Protein AF-A0A1Y3AZE6-F1 (afdb_monomer_lite)

InterPro domains:
  IPR005343 Nucleolar complex pro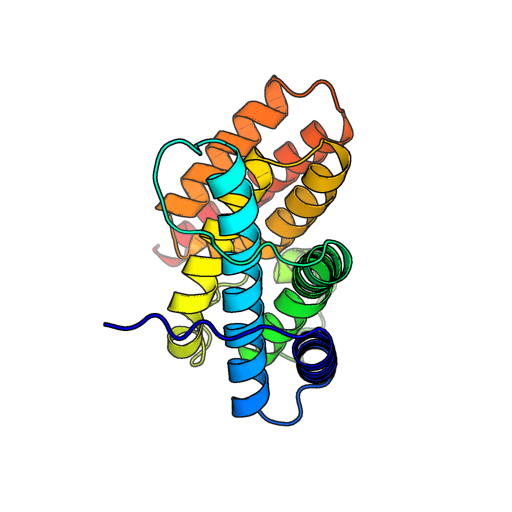tein 2 [PTHR12687] (8-195)

Secondary structure (DSSP, 8-state):
---------HHHHHHHHHHHHS---HHHHHHHHHHHHHHHHHHHHHHHTTTSTTSS----PPPHHHHHHHHHHIIIIIHHHHHHHHT---TT---S-HHHHTTS--GGGSTTHHHHHHHHHHHHHHHHHHHHHS-HHHHHHHHHHHHHHHHHHTT-HHHHHHHHHHHHHHHHH-S-HHHHHHHHHHHHHHHHHHHHHHTTT-

Foldseek 3Di:
DDPPPPVDDPVLLVVLLVCLQPPPDLVSLLVSLLVLLVLLLLLLVLLVCVVDPPDDDPPPRDDPVSSVSSVVSCLPRNLSSLCVSQVVDDPPPPDPPVVVVLLQDASVPGPCCVVCLVSLVSSLVSLLSVLVRDDPVVNLSSLVSLSNCLNSCVVPVVSLVSLLVVLVCCLPPPPDPSSVVSSVSSNVSNVVNVVVVVVVVD

pLDDT: mean 82.44, std 19.16, range [28.19, 98.0]

Sequence (202 aa):
SAETTLNVTIDNVKEWKQILQNPTTKANCLNAIKSSIKAFRKSVQQTQDSSDQMLMKPVAVMNPSLFNMIINNCLADLLPAVSHYLRLKDPDSKNDDETLKCQLFDPRRSRNWKQIMPSMKMYLTDVLKMMSTLSIEARLSFERHVLELIPYYQVFPHLLKRIVRYSIQEWHSSQEERSRVLAFLILYRAIRVIQSNDSHMT

Radius of gyration: 17.72 Å; chains: 1; bounding box: 45×52×42 Å

Structure (mmCIF, N/CA/C/O backbone):
data_AF-A0A1Y3AZE6-F1
#
_entry.id   AF-A0A1Y3AZE6-F1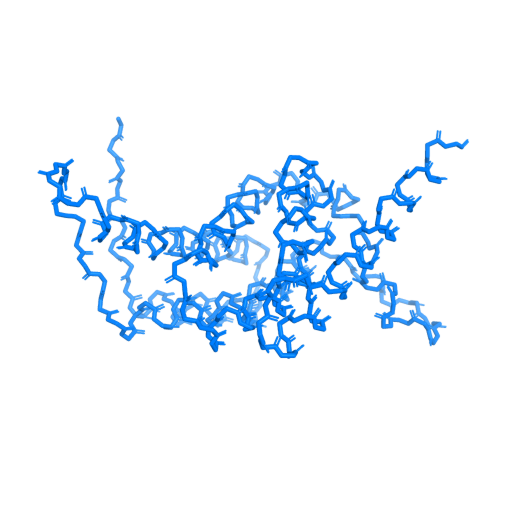
#
loop_
_atom_site.group_PDB
_atom_site.id
_atom_site.type_symbol
_atom_site.label_atom_id
_atom_site.label_alt_id
_atom_site.label_comp_id
_atom_site.label_asym_id
_atom_site.label_entity_id
_atom_site.label_seq_id
_atom_site.pdbx_PDB_ins_code
_atom_site.Cartn_x
_atom_site.Cartn_y
_atom_site.Cartn_z
_atom_site.occupancy
_atom_site.B_iso_or_equiv
_atom_site.auth_seq_id
_atom_site.auth_comp_id
_atom_site.auth_asym_id
_atom_site.auth_atom_id
_atom_site.pdbx_PDB_model_num
ATOM 1 N N . SER A 1 1 ? -25.438 10.319 -2.664 1.00 30.00 1 SER A N 1
ATOM 2 C CA . SER A 1 1 ? -25.188 10.291 -1.211 1.00 30.00 1 SER A CA 1
ATOM 3 C C . SER A 1 1 ? -23.941 11.088 -0.915 1.00 30.00 1 SER A C 1
ATOM 5 O O . SER A 1 1 ? -22.924 10.841 -1.547 1.00 30.00 1 SER A O 1
ATOM 7 N N . ALA A 1 2 ? -24.070 12.106 -0.066 1.00 28.19 2 ALA A N 1
ATOM 8 C CA . ALA A 1 2 ? -23.053 13.115 0.196 1.00 28.19 2 ALA A CA 1
ATOM 9 C C . ALA A 1 2 ? -21.733 12.486 0.670 1.00 28.19 2 ALA A C 1
ATOM 11 O O . ALA A 1 2 ? -21.665 11.928 1.764 1.00 28.19 2 ALA A O 1
ATOM 12 N N . GLU A 1 3 ? -20.684 12.579 -0.150 1.00 34.75 3 GLU A N 1
ATOM 13 C CA . GLU A 1 3 ? -19.313 12.408 0.318 1.00 34.75 3 GLU A CA 1
ATOM 14 C C . GLU A 1 3 ? -19.033 13.559 1.276 1.00 34.75 3 GLU A C 1
ATOM 16 O O . GLU A 1 3 ? -18.764 14.684 0.863 1.00 34.75 3 GLU A O 1
ATOM 21 N N . THR A 1 4 ? -19.166 13.288 2.574 1.00 38.84 4 THR A N 1
ATOM 22 C CA . THR A 1 4 ? -18.699 14.183 3.623 1.00 38.84 4 THR A CA 1
ATOM 23 C C . THR A 1 4 ? -17.247 14.506 3.305 1.00 38.84 4 THR A C 1
ATOM 25 O O . THR A 1 4 ? -16.363 13.647 3.406 1.00 38.84 4 THR A O 1
ATOM 28 N N . THR A 1 5 ? -16.996 15.739 2.877 1.00 44.50 5 THR A N 1
ATOM 29 C CA . THR A 1 5 ? -15.668 16.322 2.758 1.00 44.50 5 THR A CA 1
ATOM 30 C C . THR A 1 5 ? -15.089 16.388 4.166 1.00 44.50 5 THR A C 1
ATOM 32 O O . THR A 1 5 ? -15.149 17.403 4.844 1.00 44.50 5 THR A O 1
ATOM 35 N N . LEU A 1 6 ? -14.593 15.247 4.652 1.00 53.41 6 LEU A N 1
ATOM 36 C CA . LEU A 1 6 ? -13.733 15.149 5.820 1.00 53.41 6 LEU A CA 1
ATOM 37 C C . LEU A 1 6 ? -12.548 16.066 5.530 1.00 53.41 6 LEU A C 1
ATOM 39 O O . LEU A 1 6 ? -11.670 15.690 4.746 1.00 53.41 6 LEU A O 1
ATOM 43 N N . ASN A 1 7 ? -12.589 17.280 6.070 1.00 71.81 7 ASN A N 1
ATOM 44 C CA . ASN A 1 7 ? -11.471 18.205 6.052 1.00 71.81 7 ASN A CA 1
ATOM 45 C C . ASN A 1 7 ? -10.378 17.554 6.894 1.00 71.81 7 ASN A C 1
ATOM 47 O O . ASN A 1 7 ? -10.425 17.576 8.120 1.00 71.81 7 ASN A O 1
ATOM 51 N N . VAL A 1 8 ? -9.461 16.860 6.223 1.00 83.50 8 VAL A N 1
ATOM 52 C CA . VAL A 1 8 ? -8.317 16.232 6.878 1.00 83.50 8 VAL A CA 1
ATOM 53 C C . VAL A 1 8 ? -7.397 17.363 7.313 1.00 83.50 8 VAL A C 1
ATOM 55 O O . VAL A 1 8 ? -6.959 18.145 6.474 1.00 83.50 8 VAL A O 1
ATOM 58 N N . THR A 1 9 ? -7.128 17.470 8.612 1.00 87.81 9 THR A N 1
ATOM 59 C CA . THR A 1 9 ? -6.193 18.466 9.148 1.00 87.81 9 THR A CA 1
ATOM 60 C C . THR A 1 9 ? -4.842 17.835 9.470 1.00 87.81 9 THR A C 1
ATOM 62 O O . THR A 1 9 ? -4.705 16.611 9.549 1.00 87.81 9 THR A O 1
ATOM 65 N N . ILE A 1 10 ? -3.831 18.681 9.680 1.00 87.75 10 ILE A N 1
ATOM 66 C CA . ILE A 1 10 ? -2.507 18.237 10.129 1.00 87.75 10 ILE A CA 1
ATOM 67 C C . ILE A 1 10 ? -2.608 17.512 11.478 1.00 87.75 10 ILE A C 1
ATOM 69 O O . ILE A 1 10 ? -1.950 16.491 11.679 1.00 87.75 10 ILE A O 1
ATOM 73 N N . ASP A 1 11 ? -3.464 17.994 12.376 1.00 89.81 11 ASP A N 1
ATOM 74 C CA . ASP A 1 11 ? -3.609 17.423 13.713 1.00 89.81 11 ASP A CA 1
ATOM 75 C C . ASP A 1 11 ? -4.248 16.034 13.671 1.00 89.81 11 ASP A C 1
ATOM 77 O O . ASP A 1 11 ? -3.754 15.125 14.335 1.00 89.81 11 ASP A O 1
ATOM 81 N N . ASN A 1 12 ? -5.235 15.816 12.790 1.00 91.44 12 ASN A N 1
ATOM 82 C CA . ASN A 1 12 ? -5.782 14.475 12.552 1.00 91.44 12 ASN A CA 1
ATOM 83 C C . ASN A 1 12 ? -4.690 13.485 12.125 1.00 91.44 12 ASN A C 1
ATOM 85 O O . ASN A 1 12 ? -4.637 12.358 12.607 1.00 91.44 12 ASN A O 1
ATOM 89 N N . VAL A 1 13 ? -3.806 13.897 11.215 1.00 93.06 13 VAL A N 1
ATOM 90 C CA . VAL A 1 13 ? -2.757 13.018 10.685 1.00 93.06 13 VAL A CA 1
ATOM 91 C C . VAL A 1 13 ? -1.682 12.729 11.738 1.00 93.06 13 VAL A C 1
ATOM 93 O O . VAL A 1 13 ? -1.160 11.612 11.778 1.00 93.06 13 VAL A O 1
ATOM 96 N N . LYS A 1 14 ? -1.374 13.689 12.620 1.00 93.50 14 LYS A N 1
ATOM 97 C CA . LYS A 1 14 ? -0.487 13.475 13.777 1.00 93.50 14 LYS A CA 1
ATOM 98 C C . LYS A 1 14 ? -1.099 12.513 14.793 1.00 93.50 14 LYS A C 1
ATOM 100 O O . LYS A 1 14 ? -0.408 11.607 15.251 1.00 93.50 14 LYS A O 1
ATOM 105 N N . GLU A 1 15 ? -2.381 12.674 15.104 1.00 93.69 15 GLU A N 1
ATOM 106 C CA . GLU A 1 15 ? -3.114 11.773 15.995 1.00 93.69 15 GLU A CA 1
ATOM 107 C C . GLU A 1 15 ? -3.122 10.344 15.434 1.00 93.69 15 GLU A C 1
ATOM 109 O O . GLU A 1 15 ? -2.746 9.395 16.125 1.00 93.69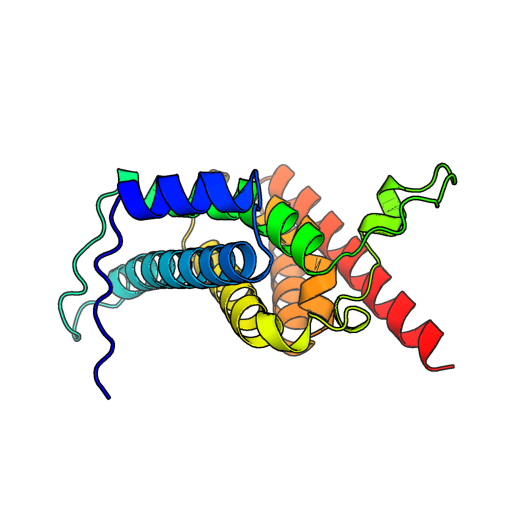 15 GLU A O 1
ATOM 114 N N . TRP A 1 16 ? -3.465 10.175 14.152 1.00 95.06 16 TRP A N 1
ATOM 115 C CA . TRP A 1 16 ? -3.438 8.856 13.520 1.00 95.06 16 TRP A CA 1
ATOM 116 C C . TRP A 1 16 ? -2.037 8.259 13.534 1.00 95.06 16 TRP A C 1
ATOM 118 O O . TRP A 1 16 ? -1.911 7.080 13.838 1.00 95.06 16 TRP A O 1
ATOM 128 N N . LYS A 1 17 ? -0.986 9.048 13.282 1.00 94.50 17 LYS A N 1
ATOM 129 C CA . LYS A 1 17 ? 0.401 8.575 13.393 1.00 94.50 17 LYS A CA 1
ATOM 130 C C . LYS A 1 17 ? 0.700 8.008 14.779 1.00 94.50 17 LYS A C 1
ATOM 132 O O . LYS A 1 17 ? 1.207 6.895 14.877 1.00 94.50 17 LYS A O 1
ATOM 137 N N . GLN A 1 18 ? 0.347 8.733 15.839 1.00 94.62 18 GLN A N 1
ATOM 138 C CA . GLN A 1 18 ? 0.559 8.272 17.213 1.00 94.62 18 GLN A CA 1
ATOM 139 C C . GLN A 1 18 ? -0.189 6.963 17.495 1.00 94.62 18 GLN A C 1
ATOM 141 O O . GLN A 1 18 ? 0.387 6.047 18.078 1.00 94.62 18 GLN A O 1
ATOM 146 N N . ILE A 1 19 ? -1.438 6.844 17.033 1.00 93.06 19 ILE A N 1
ATOM 147 C CA . ILE A 1 19 ? -2.243 5.624 17.194 1.00 93.06 19 ILE A CA 1
ATOM 148 C C . ILE A 1 19 ? -1.679 4.456 16.368 1.00 93.06 19 ILE A C 1
ATOM 150 O O . ILE A 1 19 ? -1.727 3.313 16.821 1.00 93.06 19 ILE A O 1
ATOM 154 N N . LEU A 1 20 ? -1.165 4.714 15.160 1.00 92.44 20 LEU A N 1
ATOM 155 C CA . LEU A 1 20 ? -0.550 3.693 14.305 1.00 92.44 20 LEU A CA 1
ATOM 156 C C . LEU A 1 20 ? 0.746 3.154 14.925 1.00 92.44 20 LEU A C 1
ATOM 158 O O . LEU A 1 20 ? 0.975 1.948 14.888 1.00 92.44 20 LEU A O 1
ATOM 162 N N . GLN A 1 21 ? 1.555 4.030 15.527 1.00 92.44 21 GLN A N 1
ATOM 163 C CA . GLN A 1 21 ? 2.806 3.657 16.192 1.00 92.44 21 GLN A CA 1
ATOM 164 C C . GLN A 1 21 ? 2.568 2.948 17.529 1.00 92.44 21 GLN A C 1
ATOM 166 O O . GLN A 1 21 ? 3.228 1.956 17.825 1.00 92.44 21 GLN A O 1
ATOM 171 N N . ASN A 1 22 ? 1.605 3.431 18.320 1.00 90.88 22 ASN A N 1
ATOM 172 C CA . ASN A 1 22 ? 1.296 2.922 19.656 1.00 90.88 22 ASN A CA 1
ATOM 173 C C . ASN A 1 22 ? -0.207 2.614 19.782 1.00 90.88 22 ASN A C 1
ATOM 175 O O . ASN A 1 22 ? -0.971 3.403 20.351 1.00 90.88 22 ASN A O 1
ATOM 179 N N . PRO A 1 23 ? -0.669 1.472 19.244 1.00 83.62 23 PRO A N 1
ATOM 180 C CA . PRO A 1 23 ? -2.084 1.130 19.250 1.00 83.62 23 PRO A CA 1
ATOM 181 C C . PRO A 1 23 ? -2.575 0.825 20.671 1.00 83.62 23 PRO A C 1
ATOM 183 O O . PRO A 1 23 ? -2.225 -0.190 21.264 1.00 83.62 23 PRO A O 1
ATOM 186 N N . THR A 1 24 ? -3.444 1.686 21.206 1.00 80.81 24 THR A N 1
ATOM 187 C CA . THR A 1 24 ? -4.045 1.511 22.542 1.00 80.81 24 THR A CA 1
ATOM 188 C C . THR A 1 24 ? -5.164 0.475 22.545 1.00 80.81 24 THR A C 1
ATOM 190 O O . THR A 1 24 ? -5.215 -0.407 23.398 1.00 80.81 24 THR A O 1
ATOM 193 N N . THR A 1 25 ? -6.076 0.558 21.573 1.00 88.31 25 THR A N 1
ATOM 194 C CA . THR A 1 25 ? -7.186 -0.387 21.416 1.00 88.31 25 THR A CA 1
ATOM 195 C C . THR A 1 25 ? -7.310 -0.852 19.972 1.00 88.31 25 THR A C 1
ATOM 197 O O . THR A 1 25 ? -6.998 -0.131 19.020 1.00 88.31 25 THR A O 1
ATOM 200 N N . LYS A 1 26 ? -7.840 -2.065 19.788 1.00 86.88 26 LYS A N 1
ATOM 201 C CA . LYS A 1 26 ? -8.079 -2.646 18.460 1.00 86.88 26 LYS A CA 1
ATOM 202 C C . LYS A 1 26 ? -9.009 -1.779 17.600 1.00 86.88 26 LYS A C 1
ATOM 204 O O . LYS A 1 26 ? -8.793 -1.664 16.395 1.00 86.88 26 LYS A O 1
ATOM 209 N N . ALA A 1 27 ? -10.041 -1.192 18.207 1.00 89.94 27 ALA A N 1
ATOM 210 C CA . ALA A 1 27 ? -10.995 -0.335 17.509 1.00 89.94 27 ALA A CA 1
ATOM 211 C C . ALA A 1 27 ? -10.339 0.974 17.046 1.00 89.94 27 ALA A C 1
ATOM 213 O O . ALA A 1 27 ? -10.488 1.349 15.883 1.00 89.94 27 ALA A O 1
ATOM 214 N N . ASN A 1 28 ? -9.550 1.614 17.915 1.00 91.25 28 ASN A N 1
ATOM 215 C CA . ASN A 1 28 ? -8.843 2.850 17.575 1.00 91.25 28 ASN A CA 1
ATOM 216 C C . ASN A 1 28 ? -7.796 2.612 16.486 1.00 91.25 28 ASN A C 1
ATOM 218 O O . ASN A 1 28 ? -7.750 3.368 15.521 1.00 91.25 28 ASN A O 1
ATOM 222 N N . CYS A 1 29 ? -7.030 1.521 16.581 1.00 92.56 29 CYS A N 1
ATOM 223 C CA . CYS A 1 29 ? -6.071 1.127 15.550 1.00 92.56 29 CYS A CA 1
ATOM 224 C C . CYS A 1 29 ? -6.757 0.921 14.188 1.00 92.56 29 CYS A C 1
ATOM 226 O O . CYS A 1 29 ? -6.336 1.498 13.187 1.00 92.56 29 CYS A O 1
ATOM 228 N N . LEU A 1 30 ? -7.876 0.183 14.144 1.00 94.38 30 LEU A N 1
ATOM 229 C CA . LEU A 1 30 ? -8.639 -0.011 12.906 1.00 94.38 30 LEU A CA 1
ATOM 230 C C . LEU A 1 30 ? -9.149 1.312 12.323 1.00 94.38 30 LEU A C 1
ATOM 232 O O . LEU A 1 30 ? -9.093 1.511 11.109 1.00 94.38 30 LEU A O 1
ATOM 236 N N . ASN A 1 31 ? -9.668 2.200 13.171 1.00 94.50 31 ASN A N 1
ATOM 237 C CA . ASN A 1 31 ? -10.180 3.496 12.742 1.00 94.50 31 ASN A CA 1
ATOM 238 C C . ASN A 1 31 ? -9.058 4.388 12.205 1.00 94.50 31 ASN A C 1
ATOM 240 O O . ASN A 1 31 ? -9.227 4.964 11.133 1.00 94.50 31 ASN A O 1
ATOM 244 N N . ALA A 1 32 ? -7.907 4.440 12.879 1.00 95.31 32 ALA A N 1
ATOM 245 C CA . ALA A 1 32 ? -6.733 5.170 12.410 1.00 95.31 32 ALA A CA 1
ATOM 246 C C . ALA A 1 32 ? -6.252 4.635 11.054 1.00 95.31 32 ALA A C 1
ATOM 248 O O . ALA A 1 32 ? -6.087 5.415 10.121 1.00 95.31 32 ALA A O 1
ATOM 249 N N . ILE A 1 33 ? -6.150 3.311 10.887 1.00 96.31 33 ILE A N 1
ATOM 250 C CA . ILE A 1 33 ? -5.798 2.694 9.600 1.00 96.31 33 ILE A CA 1
ATOM 251 C C . ILE A 1 33 ? -6.787 3.112 8.501 1.00 96.31 33 ILE A C 1
ATOM 253 O O . ILE A 1 33 ? -6.387 3.573 7.431 1.00 96.31 33 ILE A O 1
ATOM 257 N N . LYS A 1 34 ? -8.096 2.987 8.756 1.00 96.50 34 LYS A N 1
ATOM 258 C CA . LYS A 1 34 ? -9.136 3.351 7.782 1.00 96.50 34 LYS A CA 1
ATOM 259 C C . LYS A 1 34 ? -9.086 4.831 7.413 1.00 96.50 34 LYS A C 1
ATOM 261 O O . LYS A 1 34 ? -9.264 5.162 6.241 1.00 96.50 34 LYS A O 1
ATOM 266 N N . SER A 1 35 ? -8.867 5.705 8.388 1.00 95.88 35 SER A N 1
ATOM 267 C CA . SER A 1 35 ? -8.786 7.149 8.180 1.00 95.88 35 SER A CA 1
ATOM 268 C C . SER A 1 35 ? -7.531 7.545 7.408 1.00 95.88 35 SER A C 1
ATOM 270 O O . SER A 1 35 ? -7.648 8.285 6.433 1.00 95.88 35 SER A O 1
ATOM 272 N N . SER A 1 36 ? -6.372 6.970 7.738 1.00 96.44 36 SER A N 1
ATOM 273 C CA . SER A 1 36 ? -5.125 7.180 6.997 1.00 96.44 36 SER A CA 1
ATOM 274 C C . SER A 1 36 ? -5.246 6.736 5.540 1.00 96.44 36 SER A C 1
ATOM 276 O O . SER A 1 36 ? -4.886 7.491 4.642 1.00 96.44 36 SER A O 1
ATOM 278 N N . ILE A 1 37 ? -5.852 5.572 5.273 1.00 97.31 37 ILE A N 1
ATOM 279 C CA . ILE A 1 37 ? -6.078 5.107 3.895 1.00 97.31 37 ILE A CA 1
ATOM 280 C C . ILE A 1 37 ? -7.044 6.038 3.144 1.00 97.31 37 ILE A C 1
ATOM 282 O O . ILE A 1 37 ? -6.826 6.340 1.972 1.00 97.31 37 ILE A O 1
ATOM 286 N N . LYS A 1 38 ? -8.113 6.522 3.791 1.00 95.31 38 LYS A N 1
ATOM 287 C CA . LYS A 1 38 ? -9.029 7.497 3.172 1.00 95.31 38 LYS A CA 1
ATOM 288 C C . LYS A 1 38 ? -8.327 8.819 2.856 1.00 95.31 38 LYS A C 1
ATOM 290 O O . LYS A 1 38 ? -8.577 9.388 1.798 1.00 95.31 38 LYS A O 1
ATOM 295 N N . ALA A 1 39 ? -7.469 9.303 3.752 1.00 94.12 39 ALA A N 1
ATOM 296 C CA . ALA A 1 39 ? -6.681 10.509 3.530 1.00 94.12 39 ALA A CA 1
ATOM 297 C C . ALA A 1 39 ? -5.697 10.321 2.369 1.00 94.12 39 ALA A C 1
ATOM 299 O O . ALA A 1 39 ? -5.664 11.153 1.468 1.00 94.12 39 ALA A O 1
ATOM 300 N N . PHE A 1 40 ? -5.002 9.182 2.325 1.00 95.38 40 PHE A N 1
ATOM 301 C CA . PHE A 1 40 ? -4.126 8.811 1.216 1.00 95.38 40 PHE A CA 1
ATOM 302 C C . PHE A 1 40 ? -4.870 8.776 -0.124 1.00 95.38 40 PHE A C 1
ATOM 304 O O . PHE A 1 40 ? -4.398 9.336 -1.109 1.00 95.38 40 PHE A O 1
ATOM 311 N N . ARG A 1 41 ? -6.075 8.195 -0.164 1.00 94.25 41 ARG A N 1
ATOM 312 C CA . ARG A 1 41 ? -6.905 8.187 -1.375 1.00 94.25 41 ARG A CA 1
ATOM 313 C C . ARG A 1 41 ? -7.234 9.594 -1.870 1.00 94.25 41 ARG A C 1
ATOM 315 O O . ARG A 1 41 ? -7.166 9.834 -3.071 1.00 94.25 41 ARG A O 1
ATOM 322 N N . LYS A 1 42 ? -7.571 10.519 -0.966 1.00 91.12 42 LYS A N 1
ATOM 323 C CA . LYS A 1 42 ? -7.807 11.925 -1.333 1.00 91.12 42 LYS A CA 1
ATOM 324 C C . LYS A 1 42 ? -6.549 12.568 -1.916 1.00 91.12 42 LYS A C 1
ATOM 326 O O . LYS A 1 42 ? -6.641 13.265 -2.919 1.00 91.12 42 LYS A O 1
ATOM 331 N N . SER A 1 43 ? -5.383 12.287 -1.332 1.00 91.12 43 SER A N 1
ATOM 332 C CA . SER A 1 43 ? -4.096 12.737 -1.872 1.00 91.12 43 SER A CA 1
ATOM 333 C C . SER A 1 43 ? -3.857 12.197 -3.287 1.00 91.12 43 SER A C 1
ATOM 335 O O . SER A 1 43 ? -3.463 12.955 -4.162 1.00 91.12 43 SER A O 1
ATOM 337 N N . VAL A 1 44 ? -4.159 10.922 -3.550 1.00 91.06 44 VAL A N 1
ATOM 338 C CA . VAL A 1 44 ? -4.058 10.339 -4.903 1.00 91.06 44 VAL A CA 1
ATOM 339 C C . VAL A 1 44 ? -5.041 10.985 -5.879 1.00 91.06 44 VAL A C 1
ATOM 341 O O . VAL A 1 44 ? -4.675 11.272 -7.009 1.00 91.06 44 VAL A O 1
ATOM 344 N N . GLN A 1 45 ? -6.284 11.243 -5.471 1.00 88.62 45 GLN A N 1
ATOM 345 C CA . GLN A 1 45 ? -7.266 11.903 -6.341 1.00 88.62 45 GLN A CA 1
ATOM 346 C C . GLN A 1 45 ? -6.796 13.300 -6.765 1.00 88.62 45 GLN A C 1
ATOM 348 O O . GLN A 1 45 ? -6.872 13.630 -7.941 1.00 88.62 45 GLN A O 1
ATOM 353 N N . GLN A 1 46 ? -6.182 14.060 -5.855 1.00 85.06 46 GLN A N 1
ATOM 354 C CA . GLN A 1 46 ? -5.608 15.367 -6.178 1.00 85.06 46 GLN A CA 1
ATOM 355 C C . GLN A 1 46 ? -4.516 15.307 -7.265 1.00 85.06 46 GLN A C 1
ATOM 357 O O . GLN A 1 46 ? -4.405 16.242 -8.060 1.00 85.06 46 GLN A O 1
ATOM 362 N N . THR A 1 47 ? -3.713 14.236 -7.334 1.00 82.81 47 THR A N 1
ATOM 363 C CA . THR A 1 47 ? -2.689 14.106 -8.388 1.00 82.81 47 THR A CA 1
ATOM 364 C C . THR A 1 47 ? -3.291 13.739 -9.744 1.00 82.81 47 THR A C 1
ATOM 366 O O . THR A 1 47 ? -2.760 14.158 -10.767 1.00 82.81 47 THR A O 1
ATOM 369 N N . GLN A 1 48 ? -4.415 13.013 -9.764 1.00 72.69 48 GLN A N 1
ATOM 370 C CA . GLN A 1 48 ? -5.123 12.623 -10.992 1.00 72.69 48 GLN A CA 1
ATOM 371 C C . GLN A 1 48 ? -5.998 13.753 -11.548 1.00 72.69 48 GLN A C 1
ATOM 373 O O . GLN A 1 48 ? -6.023 13.988 -12.753 1.00 72.69 48 GLN A O 1
ATOM 378 N N . ASP A 1 49 ? -6.656 14.507 -10.669 1.00 60.03 49 ASP A N 1
ATOM 379 C CA . ASP A 1 49 ? -7.489 15.647 -11.057 1.00 60.03 49 ASP A CA 1
ATOM 380 C C . ASP A 1 49 ? -6.645 16.812 -11.594 1.00 60.03 49 ASP A C 1
ATOM 382 O O . ASP A 1 49 ? -7.192 17.734 -12.177 1.00 60.03 49 ASP A O 1
ATOM 386 N N . SER A 1 50 ? -5.319 16.799 -11.422 1.00 53.97 50 SER A N 1
ATOM 387 C CA . SER A 1 50 ? -4.416 17.807 -11.999 1.00 53.97 50 SER A CA 1
ATOM 388 C C . SER A 1 50 ? -4.108 17.561 -13.485 1.00 53.97 50 SER A C 1
ATOM 390 O O . SER A 1 50 ? -3.716 18.497 -14.177 1.00 53.97 50 SER A O 1
ATOM 392 N N . SER A 1 51 ? -4.283 16.331 -13.988 1.00 48.19 51 SER A N 1
ATOM 393 C CA . SER A 1 51 ? -3.989 15.972 -15.387 1.00 48.19 51 SER A CA 1
ATOM 394 C C . SER A 1 51 ? -5.181 16.097 -16.345 1.00 48.19 51 SER A C 1
ATOM 396 O O . SER A 1 51 ? -4.953 16.195 -17.544 1.00 48.19 51 SER A O 1
ATOM 398 N N . ASP A 1 52 ? -6.420 16.154 -15.836 1.00 46.41 52 ASP A N 1
ATOM 399 C CA . ASP A 1 52 ? -7.665 16.132 -16.634 1.00 46.41 52 ASP A CA 1
ATOM 400 C C . ASP A 1 52 ? -8.601 17.336 -16.359 1.00 46.41 52 ASP A C 1
ATOM 402 O O . ASP A 1 52 ? -9.832 17.228 -16.405 1.00 46.41 52 ASP A O 1
ATOM 406 N N . GLN A 1 53 ? -8.063 18.530 -16.075 1.00 43.56 53 GLN A N 1
ATOM 407 C CA . GLN A 1 53 ? -8.924 19.704 -15.852 1.00 43.56 53 GLN A CA 1
ATOM 408 C C . GLN A 1 53 ? -9.408 20.329 -17.157 1.00 43.56 53 GLN A C 1
ATOM 410 O O . GLN A 1 53 ? -8.880 21.338 -17.621 1.00 43.56 53 GLN A O 1
ATOM 415 N N . MET A 1 54 ? -10.514 19.792 -17.674 1.00 38.34 54 MET A N 1
ATOM 416 C CA . MET A 1 54 ? -11.540 20.671 -18.232 1.00 38.34 54 MET A CA 1
ATOM 417 C C . MET A 1 54 ? -12.886 20.609 -17.509 1.00 38.34 54 MET A C 1
ATOM 419 O O . MET A 1 54 ? -13.627 21.581 -17.580 1.00 38.34 54 MET A O 1
ATOM 423 N N . LEU A 1 55 ? -13.233 19.552 -16.769 1.00 46.09 55 LEU A N 1
ATOM 424 C CA . LEU A 1 55 ? -14.567 19.461 -16.166 1.00 46.09 55 LEU A CA 1
ATOM 425 C C . LEU A 1 55 ? -14.577 18.535 -14.942 1.00 46.09 55 LEU A C 1
ATOM 427 O O . LEU A 1 55 ? -14.850 17.356 -15.098 1.00 46.09 55 LEU A O 1
ATOM 431 N N . MET A 1 56 ? -14.340 19.041 -13.727 1.00 39.09 56 MET A N 1
ATOM 432 C CA . MET A 1 56 ? -15.135 18.703 -12.530 1.00 39.09 56 MET A CA 1
ATOM 433 C C . MET A 1 56 ? -14.620 19.433 -11.279 1.00 39.09 56 MET A C 1
ATOM 435 O O . MET A 1 56 ? -13.438 19.704 -11.140 1.00 39.09 56 MET A O 1
ATOM 439 N N . LYS A 1 57 ? -15.592 19.773 -10.420 1.00 43.53 57 LYS A N 1
ATOM 440 C CA . LYS A 1 57 ? -15.575 20.418 -9.091 1.00 43.53 57 LYS A CA 1
ATOM 441 C C . LYS A 1 57 ? -14.205 20.724 -8.454 1.00 43.53 57 LYS A C 1
ATOM 443 O O . LYS A 1 57 ? -13.377 19.826 -8.363 1.00 43.53 57 LYS A O 1
ATOM 448 N N . PRO A 1 58 ? -14.032 21.914 -7.840 1.00 41.59 58 PRO A N 1
ATOM 449 C CA . PRO A 1 58 ? -12.830 22.236 -7.082 1.00 41.59 58 PRO A CA 1
ATOM 450 C C . PRO A 1 58 ? -12.749 21.332 -5.846 1.00 41.59 58 PRO A C 1
ATOM 452 O O . PRO A 1 58 ? -13.318 21.620 -4.792 1.00 41.59 58 PRO A O 1
ATOM 455 N N . VAL A 1 59 ? -12.059 20.202 -5.977 1.00 50.81 59 VAL A N 1
ATOM 456 C CA . VAL A 1 59 ? -11.530 19.472 -4.831 1.00 50.81 59 VAL A CA 1
ATOM 457 C C . VAL A 1 59 ? -10.567 20.443 -4.159 1.00 50.81 59 VAL A C 1
ATOM 459 O O . VAL A 1 59 ? -9.635 20.931 -4.796 1.00 50.81 59 VAL A O 1
ATOM 462 N N . ALA A 1 60 ? -10.837 20.801 -2.902 1.00 58.09 60 ALA A N 1
ATOM 463 C CA . ALA A 1 60 ? -9.974 21.705 -2.154 1.00 58.09 60 ALA A CA 1
ATOM 464 C C . ALA A 1 60 ? -8.544 21.149 -2.171 1.00 58.09 60 ALA A C 1
ATOM 466 O O . ALA A 1 60 ? -8.286 20.071 -1.631 1.00 58.09 60 ALA A O 1
ATOM 467 N N . VAL A 1 61 ? -7.644 21.871 -2.839 1.00 66.94 61 VAL A N 1
ATOM 468 C CA . VAL A 1 61 ? -6.249 21.471 -3.013 1.00 66.94 61 VAL A CA 1
ATOM 469 C C . VAL A 1 61 ? -5.611 21.366 -1.631 1.00 66.94 61 VAL A C 1
ATOM 471 O O . VAL A 1 61 ? -5.571 22.334 -0.869 1.00 66.94 61 VAL A O 1
ATOM 474 N N . MET A 1 62 ? -5.135 20.174 -1.284 1.00 79.06 62 MET A N 1
ATOM 475 C CA . MET A 1 62 ? -4.455 19.927 -0.023 1.00 79.06 62 MET A CA 1
ATOM 476 C C . MET A 1 62 ? -3.146 20.712 0.021 1.00 79.06 62 MET A C 1
ATOM 478 O O . MET A 1 62 ? -2.383 20.721 -0.946 1.00 79.06 62 MET A O 1
ATOM 482 N N . ASN A 1 63 ? -2.860 21.323 1.172 1.00 84.00 63 ASN A N 1
ATOM 483 C CA . ASN A 1 63 ? -1.569 21.954 1.426 1.00 84.00 63 ASN A CA 1
ATOM 484 C C . ASN A 1 63 ? -0.424 20.935 1.181 1.00 84.00 63 ASN A C 1
ATOM 486 O O . ASN A 1 63 ? -0.512 19.818 1.701 1.00 84.00 63 ASN A O 1
ATOM 490 N N . PRO A 1 64 ? 0.661 21.294 0.463 1.00 86.69 64 PRO A N 1
ATOM 491 C CA . PRO A 1 64 ? 1.779 20.386 0.177 1.00 86.69 64 PRO A CA 1
ATOM 492 C C . PRO A 1 64 ? 2.398 19.718 1.415 1.00 86.69 64 PRO A C 1
ATOM 494 O O . PRO A 1 64 ? 2.794 18.556 1.365 1.00 86.69 64 PRO A O 1
ATOM 497 N N . SER A 1 65 ? 2.447 20.423 2.548 1.00 89.19 65 SER A N 1
ATOM 498 C CA . SER A 1 65 ? 2.927 19.882 3.826 1.00 89.19 65 SER A CA 1
ATOM 499 C C . SER A 1 65 ? 2.018 18.764 4.342 1.00 89.19 65 SER A C 1
ATOM 501 O O . SER A 1 65 ? 2.488 17.686 4.708 1.00 89.19 65 SER A O 1
ATOM 503 N N . LEU A 1 66 ? 0.701 18.985 4.296 1.00 91.69 66 LEU A N 1
ATOM 504 C CA . LEU A 1 66 ? -0.288 17.983 4.686 1.00 91.69 66 LEU A CA 1
ATOM 505 C C . LEU A 1 66 ? -0.246 16.770 3.746 1.00 91.69 66 LEU A C 1
ATOM 507 O O . LEU A 1 66 ? -0.261 15.637 4.224 1.00 91.69 66 LEU A O 1
ATOM 511 N N . PHE A 1 67 ? -0.122 17.005 2.436 1.00 90.75 67 PHE A N 1
ATOM 512 C CA . PHE A 1 67 ? 0.045 15.949 1.439 1.00 90.75 67 PHE A CA 1
ATOM 513 C C . PHE A 1 67 ? 1.259 15.076 1.769 1.00 90.75 67 PHE A C 1
ATOM 515 O O . PHE A 1 67 ? 1.110 13.878 2.003 1.00 90.75 67 PHE A O 1
ATOM 522 N N . ASN A 1 68 ? 2.447 15.676 1.881 1.00 92.00 68 ASN A N 1
ATOM 523 C CA . ASN A 1 68 ? 3.683 14.942 2.151 1.00 92.00 68 ASN A CA 1
ATOM 524 C C . ASN A 1 68 ? 3.631 14.194 3.485 1.00 92.00 68 ASN A C 1
ATOM 526 O O . ASN A 1 68 ? 4.097 13.059 3.578 1.00 92.00 68 ASN A O 1
ATOM 530 N N . MET A 1 69 ? 3.028 14.793 4.513 1.00 94.12 69 MET A N 1
ATOM 531 C CA . MET A 1 69 ? 2.867 14.139 5.806 1.00 94.12 69 MET A CA 1
ATOM 532 C C . MET A 1 69 ? 1.969 12.898 5.718 1.00 94.12 69 MET A C 1
ATOM 534 O O . MET A 1 69 ? 2.301 11.872 6.310 1.00 94.12 69 MET A O 1
ATOM 538 N N . ILE A 1 7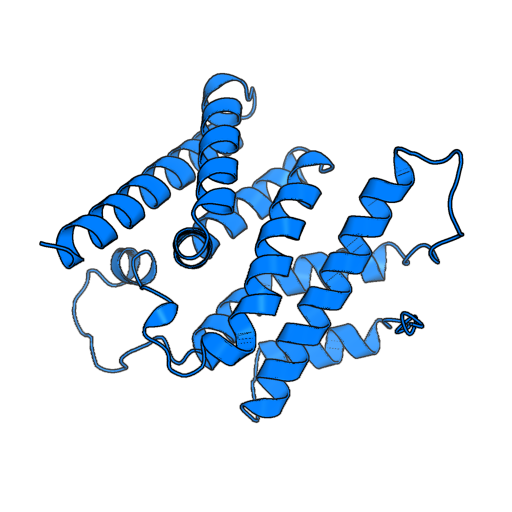0 ? 0.868 12.953 4.960 1.00 94.88 70 ILE A N 1
ATOM 539 C CA . ILE A 1 70 ? -0.001 11.789 4.733 1.00 94.88 70 ILE A CA 1
ATOM 540 C C . ILE A 1 70 ? 0.767 10.682 4.011 1.00 94.88 70 ILE A C 1
ATOM 542 O O . ILE A 1 70 ? 0.712 9.533 4.451 1.00 94.88 70 ILE A O 1
ATOM 546 N N . ILE A 1 71 ? 1.499 11.018 2.942 1.00 94.19 71 ILE A N 1
ATOM 547 C CA . ILE A 1 71 ? 2.283 10.036 2.183 1.00 94.19 71 ILE A CA 1
ATOM 548 C C . ILE A 1 71 ? 3.323 9.371 3.085 1.00 94.19 71 ILE A C 1
ATOM 550 O O . ILE A 1 71 ? 3.327 8.148 3.207 1.00 94.19 71 ILE A O 1
ATOM 554 N N . ASN A 1 72 ? 4.143 10.161 3.779 1.00 94.38 72 ASN A N 1
ATOM 555 C CA . ASN A 1 72 ? 5.211 9.643 4.631 1.00 94.38 72 ASN A CA 1
ATOM 556 C C . ASN A 1 72 ? 4.675 8.777 5.777 1.00 94.38 72 ASN A C 1
ATOM 558 O O . ASN A 1 72 ? 5.202 7.693 6.014 1.00 94.38 72 ASN A O 1
ATOM 562 N N . ASN A 1 73 ? 3.599 9.203 6.445 1.00 94.00 73 ASN A N 1
ATOM 563 C CA . ASN A 1 73 ? 2.986 8.402 7.506 1.00 94.00 73 ASN A CA 1
ATOM 564 C C . ASN A 1 73 ? 2.393 7.094 6.961 1.00 94.00 73 ASN A C 1
ATOM 566 O O . ASN A 1 73 ? 2.456 6.067 7.631 1.00 94.00 73 ASN A O 1
ATOM 570 N N . CYS A 1 74 ? 1.834 7.094 5.745 1.00 95.69 74 CYS A N 1
ATOM 571 C CA . CYS A 1 74 ? 1.333 5.860 5.142 1.00 95.69 74 CYS A CA 1
ATOM 572 C C . CYS A 1 74 ? 2.469 4.895 4.785 1.00 95.69 74 CYS A C 1
ATOM 574 O O . CYS A 1 74 ? 2.370 3.712 5.093 1.00 95.69 74 CYS A O 1
ATOM 576 N N . LEU A 1 75 ? 3.546 5.389 4.170 1.00 94.62 75 LEU A N 1
ATOM 577 C CA . LEU A 1 75 ? 4.678 4.548 3.777 1.00 94.62 75 LEU A CA 1
ATOM 578 C C . LEU A 1 75 ? 5.430 3.973 4.989 1.00 94.62 75 LEU A C 1
ATOM 580 O O . LEU A 1 75 ? 5.917 2.850 4.906 1.00 94.62 75 LEU A O 1
ATOM 584 N N . ALA A 1 76 ? 5.512 4.718 6.097 1.00 93.81 76 ALA A N 1
ATOM 585 C CA . ALA A 1 76 ? 6.277 4.319 7.279 1.00 93.81 76 ALA A CA 1
ATOM 586 C C . ALA A 1 76 ? 5.452 3.557 8.331 1.00 93.81 76 ALA A C 1
ATOM 588 O O . ALA A 1 76 ? 5.885 2.518 8.821 1.00 93.81 76 ALA A O 1
ATOM 589 N N . ASP A 1 77 ? 4.271 4.065 8.696 1.00 93.56 77 ASP A N 1
ATOM 590 C CA . ASP A 1 77 ? 3.571 3.633 9.915 1.00 93.56 77 ASP A CA 1
ATOM 591 C C . ASP A 1 77 ? 2.351 2.736 9.629 1.00 93.56 77 ASP A C 1
ATOM 593 O O . ASP A 1 77 ? 1.895 1.997 10.506 1.00 93.56 77 ASP A O 1
ATOM 597 N N . LEU A 1 78 ? 1.804 2.759 8.406 1.00 94.50 78 LEU A N 1
ATOM 598 C CA . LEU A 1 78 ? 0.567 2.035 8.093 1.00 94.50 78 LEU A CA 1
ATOM 599 C C . LEU A 1 78 ? 0.758 0.519 8.127 1.00 94.50 78 LEU A C 1
ATOM 601 O O . LEU A 1 78 ? -0.021 -0.189 8.763 1.00 94.50 78 LEU A O 1
ATOM 605 N N . LEU A 1 79 ? 1.772 0.009 7.429 1.00 92.19 79 LEU A N 1
ATOM 606 C CA . LEU A 1 79 ? 1.968 -1.430 7.288 1.00 92.19 79 LEU A CA 1
ATOM 607 C C . LEU A 1 79 ? 2.321 -2.125 8.618 1.00 92.19 79 LEU A C 1
ATOM 609 O O . LEU A 1 79 ? 1.703 -3.157 8.910 1.00 92.19 79 LEU A O 1
ATOM 613 N N . PRO A 1 80 ? 3.212 -1.570 9.468 1.00 90.75 80 PRO A N 1
ATOM 614 C CA . PRO A 1 80 ? 3.431 -2.091 10.817 1.00 90.75 80 PRO A CA 1
ATOM 615 C C . PRO A 1 80 ? 2.142 -2.160 11.646 1.00 90.75 80 PRO A C 1
ATOM 617 O O . PRO A 1 80 ? 1.857 -3.192 12.260 1.00 90.75 80 PRO A O 1
ATOM 620 N N . ALA A 1 81 ? 1.311 -1.113 11.602 1.00 92.12 81 ALA A N 1
ATOM 621 C CA . ALA A 1 81 ? 0.037 -1.082 12.317 1.00 92.12 81 ALA A CA 1
ATOM 622 C C . ALA A 1 81 ? -0.960 -2.129 11.793 1.00 92.12 81 ALA A C 1
ATOM 624 O O . ALA A 1 81 ? -1.642 -2.789 12.579 1.00 92.12 81 ALA A O 1
ATOM 625 N N . VAL A 1 82 ? -1.030 -2.330 10.471 1.00 93.06 82 VAL A N 1
ATOM 626 C CA . VAL A 1 82 ? -1.857 -3.378 9.848 1.00 93.06 82 VAL A CA 1
ATOM 627 C C . VAL A 1 82 ? -1.405 -4.764 10.307 1.00 93.06 82 VAL A C 1
ATOM 629 O O . VAL A 1 82 ? -2.242 -5.576 10.704 1.00 93.06 82 VAL A O 1
ATOM 632 N N . SER A 1 83 ? -0.096 -5.026 10.302 1.00 89.19 83 SER A N 1
ATOM 633 C CA . SER A 1 83 ? 0.471 -6.297 10.766 1.00 89.19 83 SER A CA 1
ATOM 634 C C . SER A 1 83 ? 0.130 -6.565 12.238 1.00 89.19 83 SER A C 1
ATOM 636 O O . SER A 1 83 ? -0.367 -7.644 12.583 1.00 89.19 83 SER A O 1
ATOM 638 N N . HIS A 1 84 ? 0.281 -5.545 13.091 1.00 88.69 84 HIS A N 1
ATOM 639 C CA . HIS A 1 84 ? -0.099 -5.604 14.501 1.00 88.69 84 HIS A CA 1
ATOM 640 C C . HIS A 1 84 ? -1.602 -5.879 14.681 1.00 88.69 84 HIS A C 1
ATOM 642 O O . HIS A 1 84 ? -1.996 -6.784 15.420 1.00 88.69 84 HIS A O 1
ATOM 648 N N . TYR A 1 85 ? -2.460 -5.155 13.957 1.00 90.19 85 TYR A N 1
ATOM 649 C CA . TYR A 1 85 ? -3.913 -5.329 14.008 1.00 90.19 85 TYR A CA 1
ATOM 650 C C . TYR A 1 85 ? -4.354 -6.736 13.577 1.00 90.19 85 TYR A C 1
ATOM 652 O O . TYR A 1 85 ? -5.268 -7.329 14.166 1.00 90.19 85 TYR A O 1
ATOM 660 N N . LEU A 1 86 ? -3.707 -7.292 12.554 1.00 89.25 86 LEU A N 1
ATOM 661 C CA . LEU A 1 86 ? -3.980 -8.640 12.069 1.00 89.25 86 LEU A CA 1
ATOM 662 C C . LEU A 1 86 ? -3.403 -9.732 12.983 1.00 89.25 86 LEU A C 1
ATOM 664 O O . LEU A 1 86 ? -3.806 -10.886 12.829 1.00 89.25 86 LEU A O 1
ATOM 668 N N . ARG A 1 87 ? -2.559 -9.374 13.965 1.00 83.19 87 ARG A N 1
ATOM 669 C CA . ARG A 1 87 ? -1.875 -10.296 14.888 1.00 83.19 87 ARG A CA 1
ATOM 670 C C . ARG A 1 87 ? -1.066 -11.357 14.141 1.00 83.19 87 ARG A C 1
ATOM 672 O O . ARG A 1 87 ? -1.125 -12.535 14.467 1.00 83.19 87 ARG A O 1
ATOM 679 N N . LEU A 1 88 ? -0.345 -10.937 13.104 1.00 68.94 88 LEU A N 1
ATOM 680 C CA . LEU A 1 88 ? 0.374 -11.837 12.194 1.00 68.94 88 LEU A CA 1
ATOM 681 C C . LEU A 1 88 ? 1.765 -12.258 12.701 1.00 68.94 88 LEU A C 1
ATOM 683 O O . LEU A 1 88 ? 2.626 -12.611 11.902 1.00 68.94 88 LEU A O 1
ATOM 687 N N . LYS A 1 89 ? 1.985 -12.255 14.020 1.00 54.38 89 LYS A N 1
ATOM 688 C CA . LYS A 1 89 ? 3.165 -12.857 14.650 1.00 54.38 89 LYS A CA 1
ATOM 689 C C . LYS A 1 89 ? 2.729 -13.936 15.634 1.00 54.38 89 LYS A C 1
ATOM 691 O O . LYS A 1 89 ? 1.976 -13.637 16.559 1.00 54.38 89 LYS A O 1
ATOM 696 N N . ASP A 1 90 ? 3.253 -15.144 15.440 1.00 42.72 90 ASP A N 1
ATOM 697 C CA . ASP A 1 90 ? 3.457 -16.091 16.533 1.00 42.72 90 ASP A CA 1
ATOM 698 C C . ASP A 1 90 ? 4.670 -15.598 17.339 1.00 42.72 90 ASP A C 1
ATOM 700 O O . ASP A 1 90 ? 5.748 -15.450 16.759 1.00 42.72 90 ASP A O 1
ATOM 704 N N . PRO A 1 91 ? 4.534 -15.311 18.641 1.00 38.81 91 PRO A N 1
ATOM 705 C CA . PRO A 1 91 ? 5.651 -14.882 19.480 1.00 38.81 91 PRO A CA 1
ATOM 706 C C . PRO A 1 91 ? 6.703 -15.980 19.763 1.00 38.81 91 PRO A C 1
ATOM 708 O O . PRO A 1 91 ? 7.708 -15.669 20.393 1.00 38.81 91 PRO A O 1
ATOM 711 N N . ASP A 1 92 ? 6.528 -17.217 19.271 1.00 36.19 92 ASP A N 1
ATOM 712 C CA . ASP A 1 92 ? 7.372 -18.378 19.626 1.00 36.19 92 ASP A CA 1
ATOM 713 C C . ASP A 1 92 ? 8.212 -18.993 18.480 1.00 36.19 92 ASP A C 1
ATOM 715 O O . ASP A 1 92 ? 8.864 -20.022 18.667 1.00 36.19 92 ASP A O 1
ATOM 719 N N . SER A 1 93 ? 8.273 -18.391 17.288 1.00 40.47 93 SER A N 1
ATOM 720 C CA . SER A 1 93 ? 9.059 -18.947 16.168 1.00 40.47 93 SER A CA 1
ATOM 721 C C . SER A 1 93 ? 10.553 -18.587 16.255 1.00 40.47 93 SER A C 1
ATOM 723 O O . SER A 1 93 ? 11.067 -17.808 15.456 1.00 40.47 93 SER A O 1
ATOM 725 N N . LYS A 1 94 ? 11.275 -19.219 17.187 1.00 38.22 94 LYS A N 1
ATOM 726 C CA . LYS A 1 94 ? 12.750 -19.258 17.248 1.00 38.22 94 LYS A CA 1
ATOM 727 C C . LYS A 1 94 ? 13.350 -20.103 16.114 1.00 38.22 94 LYS A C 1
ATOM 729 O O . LYS A 1 94 ? 13.865 -21.186 16.365 1.00 38.22 94 LYS A O 1
ATOM 734 N N . ASN A 1 95 ? 13.251 -19.662 14.865 1.00 37.34 95 ASN A N 1
ATOM 735 C CA . ASN A 1 95 ? 14.009 -20.271 13.772 1.00 37.34 95 ASN A CA 1
ATOM 736 C C . ASN A 1 95 ? 14.563 -19.167 12.872 1.00 37.34 95 ASN A C 1
ATOM 738 O O . ASN A 1 95 ? 13.793 -18.366 12.343 1.00 37.34 95 ASN A O 1
ATOM 742 N N . ASP A 1 96 ? 15.883 -19.183 12.696 1.00 36.25 96 ASP A N 1
ATOM 743 C CA . ASP A 1 96 ? 16.767 -18.158 12.115 1.00 36.25 96 ASP A CA 1
ATOM 744 C C . ASP A 1 96 ? 16.567 -17.863 10.605 1.00 36.25 96 ASP A C 1
ATOM 746 O O . ASP A 1 96 ? 17.484 -17.437 9.909 1.00 36.25 96 ASP A O 1
ATOM 750 N N . ASP A 1 97 ? 15.349 -18.048 10.089 1.00 43.16 97 ASP A N 1
ATOM 751 C CA . ASP A 1 97 ? 14.910 -17.718 8.722 1.00 43.16 97 ASP A CA 1
ATOM 752 C C . ASP A 1 97 ? 13.706 -16.737 8.748 1.00 43.16 97 ASP A C 1
ATOM 754 O O . ASP A 1 97 ? 12.779 -16.767 7.930 1.00 43.16 97 ASP A O 1
ATOM 758 N N . GLU A 1 98 ? 13.661 -15.882 9.777 1.00 43.97 98 GLU A N 1
ATOM 759 C CA . GLU A 1 98 ? 12.560 -14.946 10.062 1.00 43.97 98 GLU A CA 1
ATOM 760 C C . GLU A 1 98 ? 12.429 -13.818 9.023 1.00 43.97 98 GLU A C 1
ATOM 762 O O . GLU A 1 98 ? 11.323 -13.324 8.767 1.00 43.97 98 GLU A O 1
ATOM 767 N N . THR A 1 99 ? 13.527 -13.435 8.370 1.00 41.75 99 THR A N 1
ATOM 768 C CA . THR A 1 99 ? 13.550 -12.363 7.362 1.00 41.75 99 THR A CA 1
ATOM 769 C C . THR A 1 99 ? 12.833 -12.758 6.071 1.00 41.75 99 THR A C 1
ATOM 771 O O . THR A 1 99 ? 12.309 -11.882 5.373 1.00 41.75 99 THR A O 1
ATOM 774 N N . LEU A 1 100 ? 12.763 -14.060 5.763 1.00 41.25 100 LEU A N 1
ATOM 775 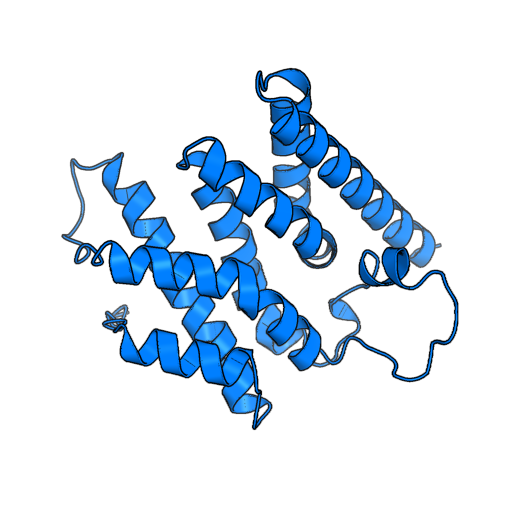C CA . LEU A 1 100 ? 12.081 -14.584 4.579 1.00 41.25 100 LEU A CA 1
ATOM 776 C C . LEU A 1 100 ? 10.629 -14.997 4.877 1.00 41.25 100 LEU A C 1
ATOM 778 O O . LEU A 1 100 ? 9.742 -14.761 4.055 1.00 41.25 100 LEU A O 1
ATOM 782 N N . LYS A 1 101 ? 10.338 -15.533 6.072 1.00 44.62 101 LYS A N 1
ATOM 783 C CA . LYS A 1 101 ? 8.976 -15.970 6.451 1.00 44.62 101 LYS A CA 1
ATOM 784 C C . LYS A 1 101 ? 7.983 -14.823 6.646 1.00 44.62 101 LYS A C 1
ATOM 786 O O . LYS A 1 101 ? 6.817 -14.969 6.280 1.00 44.62 101 LYS A O 1
ATOM 791 N N . CYS A 1 102 ? 8.435 -13.651 7.101 1.00 47.84 102 CYS A N 1
ATOM 792 C CA . CYS A 1 102 ? 7.583 -12.454 7.152 1.00 47.84 102 CYS A CA 1
ATOM 793 C C . CYS A 1 102 ? 7.137 -11.962 5.756 1.00 47.84 102 CYS A C 1
ATOM 795 O O . CYS A 1 102 ? 6.251 -11.116 5.664 1.00 47.84 102 CYS A O 1
ATOM 797 N N . GLN A 1 103 ? 7.713 -12.489 4.666 1.00 53.44 103 GLN A N 1
ATOM 798 C CA . GLN A 1 103 ? 7.375 -12.116 3.286 1.00 53.44 103 GLN A CA 1
ATOM 799 C C . GLN A 1 103 ? 6.366 -13.068 2.622 1.00 53.44 103 GLN A C 1
ATOM 801 O O . GLN A 1 103 ? 5.898 -12.768 1.526 1.00 53.44 103 GLN A O 1
ATOM 806 N N . LEU A 1 104 ? 6.008 -14.190 3.262 1.00 65.94 104 LEU A N 1
ATOM 807 C CA . LEU A 1 104 ? 5.159 -15.244 2.682 1.00 65.94 104 LEU A CA 1
ATOM 808 C C . LEU A 1 104 ? 3.935 -15.587 3.548 1.00 65.94 104 LEU A C 1
ATOM 810 O O . LEU A 1 104 ? 3.371 -16.674 3.434 1.00 65.94 104 LEU A O 1
ATOM 814 N N . PHE A 1 105 ? 3.506 -14.694 4.440 1.00 78.19 105 PHE A N 1
ATOM 815 C CA . PHE A 1 105 ? 2.287 -14.936 5.215 1.00 78.19 105 PHE A CA 1
ATOM 816 C C . PHE A 1 105 ? 1.033 -14.671 4.371 1.00 78.19 105 PHE A C 1
ATOM 818 O O . PHE A 1 105 ? 1.031 -13.819 3.486 1.00 78.19 105 PHE A O 1
ATOM 825 N N . ASP A 1 106 ? -0.066 -15.356 4.684 1.00 85.56 106 ASP A N 1
ATOM 826 C CA . ASP A 1 106 ? -1.376 -15.087 4.088 1.00 85.56 106 ASP A CA 1
ATOM 827 C C . ASP A 1 106 ? -2.246 -14.255 5.053 1.00 85.56 106 ASP A C 1
ATOM 829 O O . ASP A 1 106 ? -2.659 -14.775 6.100 1.00 85.56 106 ASP A O 1
ATOM 833 N N . PRO A 1 107 ? -2.579 -12.987 4.722 1.00 88.06 107 PRO A N 1
ATOM 834 C CA . PRO A 1 107 ? -3.433 -12.141 5.554 1.00 88.06 107 PRO A CA 1
ATOM 835 C C . PRO A 1 107 ? -4.792 -12.774 5.873 1.00 88.06 107 PRO A C 1
ATOM 837 O O . PRO A 1 107 ? -5.358 -12.497 6.932 1.00 88.06 107 PRO A O 1
ATOM 840 N N . ARG A 1 108 ? -5.317 -13.645 4.995 1.00 88.00 108 ARG A N 1
ATOM 841 C CA . ARG A 1 108 ? -6.630 -14.295 5.151 1.00 88.00 108 ARG A CA 1
ATOM 842 C C . ARG A 1 108 ? -6.703 -15.219 6.365 1.00 88.00 108 ARG A C 1
ATOM 844 O O . ARG A 1 108 ? -7.805 -15.475 6.846 1.00 88.00 108 ARG A O 1
ATOM 851 N N . ARG A 1 109 ? -5.561 -15.683 6.889 1.00 86.12 109 ARG A N 1
ATOM 852 C CA . ARG A 1 109 ? -5.498 -16.506 8.111 1.00 86.12 109 ARG A CA 1
ATOM 853 C C . ARG A 1 109 ? -5.928 -15.732 9.360 1.00 86.12 109 ARG A C 1
ATOM 855 O O . ARG A 1 109 ? -6.393 -16.325 10.330 1.00 86.12 109 ARG A O 1
ATOM 862 N N . SER A 1 110 ? -5.827 -14.403 9.343 1.00 89.06 110 SER A N 1
ATOM 863 C CA . SER A 1 110 ? -6.283 -13.577 10.456 1.00 89.06 110 SER A CA 1
ATOM 864 C C . SER A 1 110 ? -7.806 -13.444 10.471 1.00 89.06 110 SER A C 1
ATOM 866 O O . SER A 1 110 ? -8.426 -12.994 9.505 1.00 89.06 110 SER A O 1
ATOM 868 N N . ARG A 1 111 ? -8.422 -13.693 11.634 1.00 88.81 111 ARG A N 1
ATOM 869 C CA . ARG A 1 111 ? -9.858 -13.427 11.863 1.00 88.81 111 ARG A CA 1
ATOM 870 C C . ARG A 1 111 ? -10.231 -11.956 11.633 1.00 88.81 111 ARG A C 1
ATOM 872 O O . ARG A 1 111 ? -11.387 -11.648 11.350 1.00 88.81 111 ARG A O 1
ATOM 879 N N . ASN A 1 112 ? -9.257 -11.050 11.727 1.00 90.69 112 ASN A N 1
ATOM 880 C CA . ASN A 1 112 ? -9.459 -9.610 11.582 1.00 90.69 112 ASN A CA 1
ATOM 881 C C . ASN A 1 112 ? -9.408 -9.143 10.120 1.00 90.69 112 ASN A C 1
ATOM 883 O O . ASN A 1 112 ? -9.813 -8.017 9.827 1.00 90.69 112 ASN A O 1
ATOM 887 N N . TRP A 1 113 ? -8.972 -10.002 9.191 1.00 93.75 113 TRP A N 1
ATOM 888 C CA . TRP A 1 113 ? -8.811 -9.656 7.779 1.00 93.75 113 TRP A CA 1
ATOM 889 C C . TRP A 1 113 ? -10.094 -9.115 7.152 1.00 93.75 113 TRP A C 1
ATOM 891 O O . TRP A 1 113 ? -10.079 -8.068 6.509 1.00 93.75 113 TRP A O 1
ATOM 901 N N . LYS A 1 114 ? -11.236 -9.765 7.410 1.00 93.38 114 LYS A N 1
ATOM 902 C CA . LYS A 1 114 ? -12.535 -9.367 6.842 1.00 93.38 114 LYS A CA 1
ATOM 903 C C . LYS A 1 114 ? -12.900 -7.906 7.148 1.00 93.38 114 LYS A C 1
ATOM 905 O O . LYS A 1 114 ? -13.541 -7.259 6.327 1.00 93.38 114 LYS A O 1
ATOM 910 N N . GLN A 1 115 ? -12.472 -7.370 8.296 1.00 94.12 115 GLN A N 1
ATOM 911 C CA . GLN A 1 115 ? -12.802 -6.003 8.723 1.00 94.12 115 GLN A CA 1
ATOM 912 C C . GLN A 1 115 ? -11.956 -4.918 8.040 1.00 94.12 115 GLN A C 1
ATOM 914 O O . GLN A 1 115 ? -12.396 -3.766 7.954 1.00 94.12 115 GLN A O 1
ATOM 919 N N . ILE A 1 116 ? -10.754 -5.274 7.583 1.00 95.12 116 ILE A N 1
ATOM 920 C CA . ILE A 1 116 ? -9.772 -4.347 7.007 1.00 95.12 116 ILE A CA 1
ATOM 921 C C . ILE A 1 116 ? -9.584 -4.540 5.495 1.00 95.12 116 ILE A C 1
ATOM 923 O O . ILE A 1 116 ? -9.185 -3.607 4.803 1.00 95.12 116 ILE A O 1
ATOM 927 N N . MET A 1 117 ? -9.943 -5.711 4.960 1.00 95.56 117 MET A N 1
ATOM 928 C CA . MET A 1 117 ? -9.791 -6.088 3.552 1.00 95.56 117 MET A CA 1
ATOM 929 C C . MET A 1 117 ? -10.302 -5.025 2.561 1.00 95.56 117 MET A C 1
ATOM 931 O O . MET A 1 117 ? -9.561 -4.723 1.624 1.00 95.56 117 MET A O 1
ATOM 935 N N . PRO A 1 118 ? -11.497 -4.411 2.723 1.00 96.50 118 PRO A N 1
ATOM 936 C CA . PRO A 1 118 ? -11.956 -3.386 1.780 1.00 96.50 118 PRO A CA 1
ATOM 937 C C . PRO A 1 118 ? -11.035 -2.160 1.753 1.00 96.50 118 PRO A C 1
ATOM 939 O O . PRO A 1 118 ? -10.737 -1.625 0.687 1.00 96.50 118 PRO A O 1
ATOM 942 N N . SER A 1 119 ? -10.548 -1.744 2.924 1.00 96.75 119 SER A N 1
ATOM 943 C CA . SER A 1 119 ? -9.617 -0.625 3.060 1.00 96.75 119 SER A CA 1
ATOM 944 C C . SER A 1 119 ? -8.243 -0.974 2.499 1.00 96.75 119 SER A C 1
ATOM 946 O O . SER A 1 119 ? -7.677 -0.166 1.773 1.00 96.75 119 SER A O 1
ATOM 948 N N . MET A 1 120 ? -7.746 -2.194 2.727 1.00 96.88 120 MET A N 1
ATOM 949 C CA . MET A 1 120 ? -6.502 -2.648 2.101 1.00 96.88 120 MET A CA 1
ATOM 950 C C . MET A 1 120 ? -6.615 -2.673 0.580 1.00 96.88 120 MET A C 1
ATOM 952 O O . MET A 1 120 ? -5.766 -2.104 -0.091 1.00 96.88 120 MET A O 1
ATOM 956 N N . LYS A 1 121 ? -7.684 -3.243 0.011 1.00 97.56 121 LYS A N 1
ATOM 957 C CA . LYS A 1 121 ? -7.887 -3.252 -1.448 1.00 97.56 121 LYS A CA 1
ATOM 958 C C . LYS A 1 121 ? -7.837 -1.840 -2.040 1.00 97.56 121 LYS A C 1
ATOM 960 O O . LYS A 1 121 ? -7.237 -1.633 -3.095 1.00 97.56 121 LYS A O 1
ATOM 965 N N . MET A 1 122 ? -8.471 -0.884 -1.359 1.00 97.44 122 MET A N 1
ATOM 966 C CA . MET A 1 122 ? -8.440 0.529 -1.730 1.00 97.44 122 MET A CA 1
ATOM 967 C C . MET A 1 122 ? -7.011 1.075 -1.698 1.00 97.44 122 MET A C 1
ATOM 969 O O . MET A 1 122 ? -6.537 1.547 -2.724 1.00 97.44 122 MET A O 1
ATOM 973 N N . TYR A 1 123 ? -6.303 0.900 -0.580 1.00 98.00 123 TYR A N 1
ATOM 974 C CA . TYR A 1 123 ? -4.922 1.353 -0.425 1.00 98.00 123 TYR A CA 1
ATOM 975 C C . TYR A 1 123 ? -3.992 0.809 -1.515 1.00 98.00 123 TYR A C 1
ATOM 977 O O . TYR A 1 123 ? -3.319 1.571 -2.196 1.00 98.00 123 TYR A O 1
ATOM 985 N N . LEU A 1 124 ? -4.025 -0.504 -1.746 1.00 97.50 124 LEU A N 1
ATOM 986 C CA . LEU A 1 124 ? -3.234 -1.185 -2.773 1.00 97.50 124 LEU A CA 1
ATOM 987 C C . LEU A 1 124 ? -3.529 -0.650 -4.187 1.00 97.50 124 LEU A C 1
ATOM 989 O O . LEU A 1 124 ? -2.640 -0.500 -5.021 1.00 97.50 124 LEU A O 1
ATOM 993 N N . THR A 1 125 ? -4.793 -0.333 -4.470 1.00 97.00 125 THR A N 1
ATOM 994 C CA . THR A 1 125 ? -5.179 0.269 -5.754 1.00 97.00 125 THR A CA 1
ATOM 995 C C . THR A 1 125 ? -4.632 1.688 -5.892 1.00 97.00 125 THR A C 1
ATOM 997 O O . THR A 1 125 ? -4.153 2.058 -6.964 1.00 97.00 125 THR A O 1
ATOM 1000 N N . ASP A 1 126 ? -4.712 2.473 -4.821 1.00 96.25 126 ASP A N 1
ATOM 1001 C CA . ASP A 1 126 ? -4.301 3.873 -4.798 1.00 96.25 126 ASP A CA 1
ATOM 1002 C C . ASP A 1 126 ? -2.767 4.015 -4.817 1.00 96.25 126 ASP A C 1
ATOM 1004 O O . ASP A 1 126 ? -2.254 4.914 -5.477 1.00 96.25 126 ASP A O 1
ATOM 1008 N N . VAL A 1 127 ? -2.021 3.080 -4.216 1.00 96.25 127 VAL A N 1
ATOM 1009 C CA . VAL A 1 127 ? -0.552 2.977 -4.332 1.00 96.25 127 VAL A CA 1
ATOM 1010 C C . VAL A 1 127 ? -0.127 2.824 -5.795 1.00 96.25 127 VAL A C 1
ATOM 1012 O O . VAL A 1 127 ? 0.713 3.584 -6.273 1.00 96.25 127 VAL A O 1
ATOM 1015 N N . LEU A 1 128 ? -0.757 1.904 -6.536 1.00 93.88 128 LEU A N 1
ATOM 1016 C CA . LEU A 1 128 ? -0.479 1.710 -7.965 1.00 93.88 128 LEU A CA 1
ATOM 1017 C C . LEU A 1 128 ? -0.790 2.953 -8.805 1.00 93.88 128 LEU A C 1
ATOM 1019 O O . LEU A 1 128 ? -0.070 3.250 -9.755 1.00 93.88 128 LEU A O 1
ATOM 1023 N N . LYS A 1 129 ? -1.871 3.668 -8.479 1.00 92.94 129 LYS A N 1
ATOM 1024 C CA . LYS A 1 129 ? -2.211 4.927 -9.153 1.00 92.94 129 LYS A CA 1
ATOM 1025 C C . LYS A 1 129 ? -1.166 5.998 -8.868 1.00 92.94 129 LYS A C 1
ATOM 1027 O O . LYS A 1 129 ? -0.696 6.630 -9.807 1.00 92.94 129 LYS A O 1
ATOM 1032 N N . MET A 1 130 ? -0.769 6.152 -7.606 1.00 92.25 130 MET A N 1
ATOM 1033 C CA . MET A 1 130 ? 0.219 7.149 -7.210 1.00 92.25 130 MET A CA 1
ATOM 1034 C C . MET A 1 130 ? 1.540 6.944 -7.952 1.00 92.25 130 MET A C 1
ATOM 1036 O O . MET A 1 130 ? 2.062 7.882 -8.536 1.00 92.25 130 MET A O 1
ATOM 1040 N N . MET A 1 131 ? 2.042 5.708 -8.027 1.00 90.94 131 MET A N 1
ATOM 1041 C CA . MET A 1 131 ? 3.303 5.402 -8.717 1.00 90.94 131 MET A CA 1
ATOM 1042 C C . MET A 1 131 ? 3.353 5.873 -10.178 1.00 90.94 131 MET A C 1
ATOM 1044 O O . MET A 1 131 ? 4.424 6.241 -10.654 1.00 90.94 131 MET A O 1
ATOM 1048 N N . SER A 1 132 ? 2.210 5.921 -10.873 1.00 86.25 132 SER A N 1
ATOM 1049 C CA . SER A 1 132 ? 2.147 6.403 -12.261 1.00 86.25 132 SER A CA 1
ATOM 1050 C C . SER A 1 132 ? 2.334 7.918 -12.413 1.00 86.25 132 SER A C 1
ATOM 1052 O O . SER A 1 132 ? 2.688 8.372 -13.495 1.00 86.25 132 SER A O 1
ATOM 1054 N N . THR A 1 133 ? 2.141 8.691 -11.340 1.00 85.12 133 THR A N 1
ATOM 1055 C CA . THR A 1 133 ? 2.201 10.163 -11.350 1.00 85.12 133 THR A CA 1
ATOM 1056 C C . THR A 1 133 ? 3.441 10.729 -10.650 1.00 85.12 133 THR A C 1
ATOM 1058 O O . THR A 1 133 ? 3.577 11.944 -10.539 1.00 85.12 133 THR A O 1
ATOM 1061 N N . LEU A 1 134 ? 4.326 9.878 -10.118 1.00 84.25 134 LEU A N 1
ATOM 1062 C CA . LEU A 1 134 ? 5.469 10.298 -9.299 1.00 84.25 134 LEU A CA 1
ATOM 1063 C C . LEU A 1 134 ? 6.761 10.486 -10.104 1.00 84.25 134 LEU A C 1
ATOM 1065 O O . LEU A 1 134 ? 7.015 9.770 -11.079 1.00 84.25 134 LEU A O 1
ATOM 1069 N N . SER A 1 135 ? 7.614 11.388 -9.600 1.00 84.12 135 SER A N 1
ATOM 1070 C CA . SER A 1 135 ? 9.029 11.478 -9.981 1.00 84.12 135 SER A CA 1
ATOM 1071 C C . SER A 1 135 ? 9.782 10.183 -9.653 1.00 84.12 135 SER A C 1
ATOM 1073 O O . SER A 1 135 ? 9.303 9.349 -8.878 1.00 84.12 135 SER A O 1
ATOM 1075 N N . ILE A 1 136 ? 10.976 10.016 -10.224 1.00 82.81 136 ILE A N 1
ATOM 1076 C CA . ILE A 1 136 ? 11.791 8.799 -10.086 1.00 82.81 136 ILE A CA 1
ATOM 1077 C C . ILE A 1 136 ? 12.107 8.513 -8.607 1.00 82.81 136 ILE A C 1
ATOM 1079 O O . ILE A 1 136 ? 11.892 7.407 -8.116 1.00 82.81 136 ILE A O 1
ATOM 1083 N N . GLU A 1 137 ? 12.540 9.519 -7.854 1.00 84.38 137 GLU A N 1
ATOM 1084 C CA . GLU A 1 137 ? 12.963 9.400 -6.456 1.00 84.38 137 GLU A CA 1
ATOM 1085 C C . GLU A 1 137 ? 11.797 9.020 -5.546 1.00 84.38 137 GLU A C 1
ATOM 1087 O O . GLU A 1 137 ? 11.925 8.145 -4.687 1.00 84.38 137 GLU A O 1
ATOM 1092 N N . ALA A 1 138 ? 10.637 9.648 -5.754 1.00 86.38 138 ALA A N 1
ATOM 1093 C CA . ALA A 1 138 ? 9.432 9.316 -5.011 1.00 86.38 138 ALA A CA 1
ATOM 1094 C C . ALA A 1 138 ? 8.941 7.905 -5.371 1.00 86.38 138 ALA A C 1
ATOM 1096 O O . ALA A 1 138 ? 8.561 7.140 -4.485 1.00 86.38 138 ALA A O 1
ATOM 1097 N N . ARG A 1 139 ? 9.020 7.520 -6.650 1.00 89.81 139 ARG A N 1
ATOM 1098 C CA . ARG A 1 139 ? 8.658 6.182 -7.132 1.00 89.81 139 ARG A CA 1
ATOM 1099 C C . ARG A 1 139 ? 9.494 5.083 -6.475 1.00 89.81 139 ARG A C 1
ATOM 1101 O O . ARG A 1 139 ? 8.907 4.096 -6.045 1.00 89.81 139 ARG A O 1
ATOM 1108 N N . LEU A 1 140 ? 10.805 5.270 -6.286 1.00 92.31 140 LEU A N 1
ATOM 1109 C CA . LEU A 1 140 ? 11.666 4.295 -5.589 1.00 92.31 140 LEU A CA 1
ATOM 1110 C C . LEU A 1 140 ? 11.183 3.996 -4.158 1.00 92.31 140 LEU A C 1
ATOM 1112 O O . LEU A 1 140 ? 11.215 2.849 -3.708 1.00 92.31 140 LEU A O 1
ATOM 1116 N N . SER A 1 141 ? 10.727 5.011 -3.418 1.00 93.62 141 SER A N 1
ATOM 1117 C CA . SER A 1 141 ? 10.161 4.821 -2.072 1.00 93.62 141 SER A CA 1
ATOM 1118 C C . SER A 1 141 ? 8.866 4.010 -2.109 1.00 93.62 141 SER A C 1
ATOM 1120 O O . SER A 1 141 ? 8.643 3.150 -1.257 1.00 93.62 141 SER A O 1
ATOM 1122 N N . PHE A 1 142 ? 8.038 4.227 -3.130 1.00 95.00 142 PHE A N 1
ATOM 1123 C CA . PHE A 1 142 ? 6.824 3.448 -3.342 1.00 95.00 142 PHE A CA 1
ATOM 1124 C C . PHE A 1 142 ? 7.108 2.014 -3.795 1.00 95.00 142 PHE A C 1
ATOM 1126 O O . PHE A 1 142 ? 6.448 1.100 -3.318 1.00 95.00 142 PHE A O 1
ATOM 1133 N N . GLU A 1 143 ? 8.105 1.780 -4.646 1.00 94.31 143 GLU A N 1
ATOM 1134 C CA . GLU A 1 143 ? 8.529 0.431 -5.041 1.00 94.31 143 GLU A CA 1
ATOM 1135 C C . GLU A 1 143 ? 9.024 -0.380 -3.837 1.00 94.31 143 GLU A C 1
ATOM 1137 O O . GLU A 1 143 ? 8.628 -1.535 -3.656 1.00 94.31 143 GLU A O 1
ATOM 1142 N N . ARG A 1 144 ? 9.812 0.246 -2.951 1.00 94.19 144 ARG A N 1
ATOM 1143 C CA . ARG A 1 144 ? 10.194 -0.356 -1.663 1.00 94.19 144 ARG A CA 1
ATOM 1144 C C . ARG A 1 144 ? 8.980 -0.684 -0.805 1.00 94.19 144 ARG A C 1
ATOM 1146 O O . ARG A 1 144 ? 8.915 -1.762 -0.231 1.00 94.19 144 ARG A O 1
ATOM 1153 N N . HIS A 1 145 ? 7.999 0.206 -0.751 1.00 94.94 145 HIS A N 1
ATOM 1154 C CA . HIS A 1 145 ? 6.777 -0.060 -0.005 1.00 94.94 145 HIS A CA 1
ATOM 1155 C C . HIS A 1 145 ? 5.941 -1.193 -0.636 1.00 94.94 145 HIS A C 1
ATOM 1157 O O . HIS A 1 145 ? 5.419 -2.058 0.064 1.00 94.94 145 HIS A O 1
ATOM 1163 N N . VAL A 1 146 ? 5.869 -1.270 -1.971 1.00 95.38 146 VAL A N 1
ATOM 1164 C CA . VAL A 1 146 ? 5.197 -2.365 -2.693 1.00 95.38 146 VAL A CA 1
ATOM 1165 C C . VAL A 1 146 ? 5.825 -3.718 -2.373 1.00 95.38 146 VAL A C 1
ATOM 1167 O O . VAL A 1 146 ? 5.083 -4.685 -2.200 1.00 95.38 146 VAL A O 1
ATOM 1170 N N . LEU A 1 147 ? 7.154 -3.794 -2.232 1.00 92.94 147 LEU A N 1
ATOM 1171 C CA . LEU A 1 147 ? 7.851 -5.017 -1.818 1.00 92.94 147 LEU A CA 1
ATOM 1172 C C . LEU A 1 147 ? 7.326 -5.585 -0.495 1.00 92.94 147 LEU A C 1
ATOM 1174 O O . LEU A 1 147 ? 7.274 -6.806 -0.335 1.00 92.94 147 LEU A O 1
ATOM 1178 N N . GLU A 1 148 ? 6.965 -4.723 0.451 1.00 91.19 148 GLU A N 1
ATOM 1179 C CA . GLU A 1 148 ? 6.417 -5.119 1.752 1.00 91.19 148 GLU A CA 1
ATOM 1180 C C . GLU A 1 148 ? 4.917 -5.445 1.671 1.00 91.19 148 GLU A C 1
ATOM 1182 O O . GLU A 1 148 ? 4.397 -6.238 2.456 1.00 91.19 148 GLU A O 1
ATOM 1187 N N . LEU A 1 149 ? 4.216 -4.879 0.686 1.00 94.56 149 LEU A N 1
ATOM 1188 C CA . LEU A 1 149 ? 2.789 -5.094 0.454 1.00 94.56 149 LEU A CA 1
ATOM 1189 C C . LEU A 1 149 ? 2.464 -6.371 -0.339 1.00 94.56 149 LEU A C 1
ATOM 1191 O O . LEU A 1 149 ? 1.288 -6.732 -0.428 1.00 94.56 149 LEU A O 1
ATOM 1195 N N . ILE A 1 150 ? 3.451 -7.070 -0.915 1.00 93.50 150 ILE A N 1
ATOM 1196 C CA . ILE A 1 150 ? 3.230 -8.290 -1.723 1.00 93.50 150 ILE A CA 1
ATOM 1197 C C . ILE A 1 150 ? 2.321 -9.330 -1.035 1.00 93.50 150 ILE A C 1
ATOM 1199 O O . ILE A 1 150 ? 1.380 -9.795 -1.692 1.00 93.50 150 ILE A O 1
ATOM 1203 N N . PRO A 1 151 ? 2.475 -9.636 0.272 1.00 90.38 151 PRO A N 1
ATOM 1204 C CA . PRO A 1 151 ? 1.575 -10.544 0.987 1.00 90.38 151 PRO A CA 1
ATOM 1205 C C . PRO A 1 151 ? 0.102 -10.118 0.978 1.00 90.38 151 PRO A C 1
ATOM 1207 O O . PRO A 1 151 ? -0.785 -10.952 1.125 1.00 90.38 151 PRO A O 1
ATOM 1210 N N . TYR A 1 152 ? -0.191 -8.834 0.789 1.00 93.69 152 TYR A N 1
ATOM 1211 C CA . TYR A 1 152 ? -1.554 -8.313 0.704 1.00 93.69 152 TYR A CA 1
ATOM 1212 C C . TYR A 1 152 ? -2.073 -8.303 -0.734 1.00 93.69 152 TYR A C 1
ATOM 1214 O O . TYR A 1 152 ? -3.260 -8.542 -0.963 1.00 93.69 152 TYR A O 1
ATOM 1222 N N . TYR A 1 153 ? -1.194 -8.078 -1.713 1.00 95.06 153 TYR A N 1
ATOM 1223 C CA . TYR A 1 153 ? -1.550 -8.117 -3.130 1.00 95.06 153 TYR A CA 1
ATOM 1224 C C . TYR A 1 153 ? -1.972 -9.509 -3.607 1.00 95.06 153 TYR A C 1
ATOM 1226 O O . TYR A 1 153 ? -2.882 -9.595 -4.431 1.00 95.06 153 TYR A O 1
ATOM 1234 N N . GLN A 1 154 ? -1.402 -10.591 -3.064 1.00 92.56 154 GLN A N 1
ATOM 1235 C CA . GLN A 1 154 ? -1.808 -11.964 -3.417 1.00 92.56 154 GLN A CA 1
ATOM 1236 C C . GLN A 1 154 ? -3.285 -12.272 -3.163 1.00 92.56 154 GLN A C 1
ATOM 1238 O O . GLN A 1 154 ? -3.882 -13.065 -3.885 1.00 92.56 154 GLN A O 1
ATOM 1243 N N . VAL A 1 155 ? -3.913 -11.593 -2.198 1.00 93.69 155 VAL A N 1
ATOM 1244 C CA . VAL A 1 155 ? -5.345 -11.758 -1.917 1.00 93.69 155 VAL A CA 1
ATOM 1245 C C . VAL A 1 155 ? -6.208 -11.186 -3.055 1.00 93.69 155 VAL A C 1
ATOM 1247 O O . VAL A 1 155 ? -7.387 -11.516 -3.183 1.00 93.69 155 VAL A O 1
ATOM 1250 N N . PHE A 1 156 ? -5.627 -10.349 -3.919 1.00 95.50 156 PHE A N 1
ATOM 1251 C CA . PHE A 1 156 ? -6.294 -9.677 -5.028 1.00 95.50 156 PHE A CA 1
ATOM 1252 C C . PHE A 1 156 ? -5.562 -9.963 -6.354 1.00 95.50 156 PHE A C 1
ATOM 1254 O O . PHE A 1 156 ? -4.810 -9.109 -6.830 1.00 95.50 156 PHE A O 1
ATOM 1261 N N . PRO A 1 157 ? -5.824 -11.105 -7.022 1.00 93.38 157 PRO A N 1
ATOM 1262 C CA . PRO A 1 157 ? -5.081 -11.529 -8.218 1.00 93.38 157 PRO A CA 1
ATOM 1263 C C . PRO A 1 157 ? -5.009 -10.477 -9.335 1.00 93.38 157 PRO A C 1
ATOM 1265 O O . PRO A 1 157 ? -3.990 -10.329 -10.005 1.00 93.38 157 PRO A O 1
ATOM 1268 N N . HIS A 1 158 ? -6.071 -9.685 -9.507 1.00 94.69 158 HIS A N 1
ATOM 1269 C CA . HIS A 1 158 ? -6.110 -8.575 -10.460 1.00 94.69 158 HIS A CA 1
ATOM 1270 C C . HIS A 1 158 ? -5.099 -7.462 -10.135 1.00 94.69 158 HIS A C 1
ATOM 1272 O O . HIS A 1 158 ? -4.497 -6.911 -11.052 1.00 94.69 158 HIS A O 1
ATOM 1278 N N . LEU A 1 159 ? -4.892 -7.134 -8.854 1.00 96.50 159 LEU A N 1
ATOM 1279 C CA . LEU A 1 159 ? -3.897 -6.145 -8.431 1.00 96.50 159 LEU A CA 1
ATOM 1280 C C . LEU A 1 159 ? -2.484 -6.728 -8.477 1.00 96.50 159 LEU A C 1
ATOM 1282 O O . LEU A 1 159 ? -1.584 -6.058 -8.978 1.00 96.50 159 LEU A O 1
ATOM 1286 N N . LEU A 1 160 ? -2.298 -7.985 -8.055 1.00 95.62 160 LEU A N 1
ATOM 1287 C CA . LEU A 1 160 ? -1.006 -8.667 -8.176 1.00 95.62 160 LEU A CA 1
ATOM 1288 C C . LEU A 1 160 ? -0.535 -8.705 -9.638 1.00 95.62 160 LEU A C 1
ATOM 1290 O O . LEU A 1 160 ? 0.597 -8.336 -9.936 1.00 95.62 160 LEU A O 1
ATOM 1294 N N . LYS A 1 161 ? -1.429 -9.046 -10.576 1.00 95.50 161 LYS A N 1
ATOM 1295 C CA . LYS A 1 161 ? -1.134 -9.033 -12.018 1.00 95.50 161 LYS A CA 1
ATOM 1296 C C . LYS A 1 161 ? -0.724 -7.648 -12.527 1.00 95.50 161 LYS A C 1
ATOM 1298 O O . LYS A 1 161 ? 0.119 -7.553 -13.417 1.00 95.50 161 LYS A O 1
ATOM 1303 N N . ARG A 1 162 ? -1.317 -6.573 -11.994 1.00 96.44 162 ARG A N 1
ATOM 1304 C CA . ARG A 1 162 ? -0.936 -5.195 -12.350 1.00 96.44 162 ARG A CA 1
ATOM 1305 C C . ARG A 1 162 ? 0.475 -4.866 -11.877 1.00 96.44 162 ARG A C 1
ATOM 1307 O O . ARG A 1 162 ? 1.222 -4.298 -12.663 1.00 96.44 162 ARG A O 1
ATOM 1314 N N . ILE A 1 163 ? 0.848 -5.272 -10.663 1.00 95.94 163 ILE A N 1
ATOM 1315 C CA . ILE A 1 163 ? 2.224 -5.115 -10.173 1.00 95.94 163 ILE A CA 1
ATOM 1316 C C . ILE A 1 163 ? 3.201 -5.890 -11.034 1.00 95.94 163 ILE A C 1
ATOM 1318 O O . ILE A 1 163 ? 4.182 -5.318 -11.474 1.00 95.94 163 ILE A O 1
ATOM 1322 N N . VAL A 1 164 ? 2.923 -7.165 -11.311 1.00 96.00 164 VAL A N 1
ATOM 1323 C CA . VAL A 1 164 ? 3.827 -7.997 -12.117 1.00 96.00 164 VAL A CA 1
ATOM 1324 C C . VAL A 1 164 ? 4.081 -7.353 -13.481 1.00 96.00 164 VAL A C 1
ATOM 1326 O O . VAL A 1 164 ? 5.224 -7.245 -13.905 1.00 96.00 164 VAL A O 1
ATOM 1329 N N . ARG A 1 165 ? 3.034 -6.854 -14.149 1.00 95.81 165 ARG A N 1
ATOM 1330 C CA . ARG A 1 165 ? 3.183 -6.130 -15.423 1.00 95.81 165 ARG A CA 1
ATOM 1331 C C . ARG A 1 165 ? 4.006 -4.853 -15.282 1.00 95.81 165 ARG A C 1
ATOM 1333 O O . ARG A 1 165 ? 4.902 -4.640 -16.089 1.00 95.81 165 ARG A O 1
ATOM 1340 N N . TYR A 1 166 ? 3.708 -4.041 -14.267 1.00 94.56 166 TYR A N 1
ATOM 1341 C CA . TYR A 1 166 ? 4.472 -2.831 -13.967 1.00 94.56 166 TYR A CA 1
ATOM 1342 C C . TYR A 1 166 ? 5.956 -3.161 -13.747 1.00 94.56 166 TYR A C 1
ATOM 1344 O O . TYR A 1 166 ? 6.819 -2.568 -14.379 1.00 94.56 166 TYR A O 1
ATOM 1352 N N . SER A 1 167 ? 6.265 -4.167 -12.931 1.00 95.31 167 SER A N 1
ATOM 1353 C CA . SER A 1 167 ? 7.641 -4.551 -12.624 1.00 95.31 167 SER A CA 1
ATOM 1354 C C . SER A 1 167 ? 8.376 -5.161 -13.818 1.00 95.31 167 SER A C 1
ATOM 1356 O O . SER A 1 167 ? 9.568 -4.930 -13.956 1.00 95.31 167 SER A O 1
ATOM 1358 N N . ILE A 1 168 ? 7.706 -5.890 -14.718 1.00 96.44 168 ILE A N 1
ATOM 1359 C CA . ILE A 1 168 ? 8.328 -6.333 -15.982 1.00 96.44 168 ILE A CA 1
ATOM 1360 C C . ILE A 1 168 ? 8.723 -5.121 -16.835 1.00 96.44 168 ILE A C 1
ATOM 1362 O O . ILE A 1 168 ? 9.826 -5.090 -17.381 1.00 96.44 168 ILE A O 1
ATOM 1366 N N . GLN A 1 169 ? 7.837 -4.126 -16.933 1.00 94.25 169 GLN A N 1
ATOM 1367 C CA . GLN A 1 169 ? 8.102 -2.906 -17.689 1.00 94.25 169 GLN A CA 1
ATOM 1368 C C . GLN A 1 169 ? 9.263 -2.111 -17.079 1.00 94.25 169 GLN A C 1
ATOM 1370 O O . GLN A 1 169 ? 10.204 -1.786 -17.797 1.00 94.25 169 GLN A O 1
ATOM 1375 N N . GLU A 1 170 ? 9.255 -1.854 -15.768 1.00 93.06 170 GLU A N 1
ATOM 1376 C CA . GLU A 1 170 ? 10.350 -1.120 -15.118 1.00 93.06 170 GLU A CA 1
ATOM 1377 C C . GLU A 1 170 ? 11.674 -1.897 -15.174 1.00 93.06 170 GLU A C 1
ATOM 1379 O O . GLU A 1 170 ? 12.717 -1.298 -15.423 1.00 93.06 170 GLU A O 1
ATOM 1384 N N . TRP A 1 171 ? 11.654 -3.228 -15.016 1.00 94.56 171 TRP A N 1
ATOM 1385 C CA . TRP A 1 171 ? 12.853 -4.069 -15.127 1.00 94.56 171 TRP A CA 1
ATOM 1386 C C . TRP A 1 171 ? 13.546 -3.916 -16.483 1.00 94.56 171 TRP A C 1
ATOM 1388 O O . TRP A 1 171 ? 14.771 -3.814 -16.542 1.00 94.56 171 TRP A O 1
ATOM 1398 N N . HIS A 1 172 ? 12.766 -3.900 -17.566 1.00 91.75 172 HIS A N 1
ATOM 1399 C CA . HIS A 1 172 ? 13.309 -3.838 -18.918 1.00 91.75 172 HIS A CA 1
ATOM 1400 C C . HIS A 1 172 ? 13.610 -2.409 -19.388 1.00 91.75 172 HIS A C 1
ATOM 1402 O O . HIS A 1 172 ? 14.614 -2.189 -20.061 1.00 91.75 172 HIS A O 1
ATOM 1408 N N . SER A 1 173 ? 12.744 -1.446 -19.068 1.00 90.00 173 SER A N 1
ATOM 1409 C CA . SER A 1 173 ? 12.754 -0.117 -19.693 1.00 90.00 173 SER A CA 1
ATOM 1410 C C . SER A 1 173 ? 13.351 0.990 -18.823 1.00 90.00 173 SER A C 1
ATOM 1412 O O . SER A 1 173 ? 13.678 2.051 -19.352 1.00 90.00 173 SER A O 1
ATOM 1414 N N . SER A 1 174 ? 13.494 0.788 -17.509 1.00 89.06 174 SER A N 1
ATOM 1415 C CA . SER A 1 174 ? 14.006 1.835 -16.620 1.00 89.06 174 SER A CA 1
ATOM 1416 C C . SER A 1 174 ? 15.501 2.064 -16.833 1.00 89.06 174 SER A C 1
ATOM 1418 O O . SER A 1 174 ? 16.298 1.123 -16.828 1.00 89.06 174 SER A O 1
ATOM 1420 N N . GLN A 1 175 ? 15.905 3.328 -16.976 1.00 88.56 175 GLN A N 1
ATOM 1421 C CA . GLN A 1 175 ? 17.317 3.723 -17.016 1.00 88.56 175 GLN A CA 1
ATOM 1422 C C . GLN A 1 175 ? 17.942 3.753 -15.609 1.00 88.56 175 GLN A C 1
ATOM 1424 O O . GLN A 1 175 ? 19.150 3.560 -15.474 1.00 88.56 175 GLN A O 1
ATOM 1429 N N . GLU A 1 176 ? 17.120 3.875 -14.563 1.00 90.88 176 GLU A N 1
ATOM 1430 C CA . GLU A 1 176 ? 17.543 3.910 -13.162 1.00 90.88 176 GLU A CA 1
ATOM 1431 C C . GLU A 1 176 ? 17.796 2.493 -12.625 1.00 90.88 176 GLU A C 1
ATOM 1433 O O . GLU A 1 176 ? 16.874 1.690 -12.457 1.00 90.88 176 GLU A O 1
ATOM 1438 N N . GLU A 1 177 ? 19.051 2.186 -12.290 1.00 93.12 177 GLU A N 1
ATOM 1439 C CA . GLU A 1 177 ? 19.444 0.857 -11.805 1.00 93.12 177 GLU A CA 1
ATOM 1440 C C . GLU A 1 177 ? 18.690 0.442 -10.539 1.00 93.12 177 GLU A C 1
ATOM 1442 O O . GLU A 1 177 ? 18.222 -0.693 -10.439 1.00 93.12 177 GLU A O 1
ATOM 1447 N N . ARG A 1 178 ? 18.494 1.373 -9.597 1.00 94.38 178 ARG A N 1
ATOM 1448 C CA . ARG A 1 178 ? 17.761 1.098 -8.354 1.00 94.38 178 ARG A CA 1
ATOM 1449 C C . ARG A 1 178 ? 16.316 0.670 -8.618 1.00 94.38 178 ARG A C 1
ATOM 1451 O O . ARG A 1 178 ? 15.829 -0.223 -7.930 1.00 94.38 178 ARG A O 1
ATOM 1458 N N . SER A 1 179 ? 15.660 1.256 -9.621 1.00 92.56 179 SER A N 1
ATOM 1459 C CA . SER A 1 179 ? 14.293 0.887 -10.009 1.00 92.56 179 SER A CA 1
ATOM 1460 C C . SER A 1 179 ? 14.262 -0.504 -10.646 1.00 92.56 179 SER A C 1
ATOM 1462 O O . SER A 1 179 ? 13.435 -1.329 -10.260 1.00 92.56 179 SER A O 1
ATOM 1464 N N . ARG A 1 180 ? 15.238 -0.844 -11.506 1.00 95.38 180 ARG A N 1
ATOM 1465 C CA . ARG A 1 180 ? 15.375 -2.215 -12.034 1.00 95.38 180 ARG A CA 1
ATOM 1466 C C . ARG A 1 180 ? 15.549 -3.235 -10.904 1.00 95.38 180 ARG A C 1
ATOM 1468 O O . ARG A 1 180 ? 14.820 -4.222 -10.849 1.00 95.38 180 ARG A O 1
ATOM 1475 N N . VAL A 1 181 ? 16.454 -2.990 -9.954 1.00 96.06 181 VAL A N 1
ATOM 1476 C CA . VAL A 1 181 ? 16.672 -3.902 -8.815 1.00 96.06 181 VAL A CA 1
ATOM 1477 C C . VAL A 1 181 ? 15.390 -4.093 -7.998 1.00 96.06 181 VAL A C 1
ATOM 1479 O O . VAL A 1 181 ? 15.023 -5.227 -7.687 1.00 96.06 181 VAL A O 1
ATOM 1482 N N . LEU A 1 182 ? 14.671 -3.014 -7.679 1.00 95.38 182 LEU A N 1
ATOM 1483 C CA . LEU A 1 182 ? 13.407 -3.110 -6.944 1.00 95.38 182 LEU A CA 1
ATOM 1484 C C . LEU A 1 182 ? 12.338 -3.865 -7.740 1.00 95.38 182 LEU A C 1
ATOM 1486 O O . LEU A 1 182 ? 11.668 -4.734 -7.181 1.00 95.38 182 LEU A O 1
ATOM 1490 N N . ALA A 1 183 ? 12.216 -3.607 -9.041 1.00 95.75 183 ALA A N 1
ATOM 1491 C CA . ALA A 1 183 ? 11.298 -4.318 -9.922 1.00 95.75 183 ALA A CA 1
ATOM 1492 C C . ALA A 1 183 ? 11.583 -5.830 -9.959 1.00 95.75 183 ALA A C 1
ATOM 1494 O O . ALA A 1 183 ? 10.658 -6.635 -9.828 1.00 95.75 183 ALA A O 1
ATOM 1495 N N . PHE A 1 184 ? 12.855 -6.228 -10.040 1.00 96.19 184 PHE A N 1
ATOM 1496 C CA . PHE A 1 184 ? 13.257 -7.633 -9.950 1.00 96.19 184 PHE A CA 1
ATOM 1497 C C . PHE A 1 184 ? 12.870 -8.264 -8.610 1.00 96.19 184 PHE A C 1
ATOM 1499 O O . PHE A 1 184 ? 12.282 -9.346 -8.584 1.00 96.19 184 PHE A O 1
ATOM 1506 N N . LEU A 1 185 ? 13.140 -7.586 -7.491 1.00 95.62 185 LEU A N 1
ATOM 1507 C CA . LEU A 1 185 ? 12.775 -8.085 -6.163 1.00 95.62 185 LEU A CA 1
ATOM 1508 C C . LEU A 1 185 ? 11.253 -8.238 -6.009 1.00 95.62 185 LEU A C 1
ATOM 1510 O O . LEU A 1 185 ? 10.790 -9.199 -5.390 1.00 95.62 185 LEU A O 1
ATOM 1514 N N . ILE A 1 186 ? 10.471 -7.322 -6.593 1.00 95.38 186 ILE A N 1
ATOM 1515 C CA . ILE A 1 186 ? 9.006 -7.386 -6.597 1.00 95.38 186 ILE A CA 1
ATOM 1516 C C . ILE A 1 186 ? 8.539 -8.621 -7.368 1.00 95.38 186 ILE A C 1
ATOM 1518 O O . ILE A 1 186 ? 7.710 -9.377 -6.858 1.00 95.38 186 ILE A O 1
ATOM 1522 N N . LEU A 1 187 ? 9.098 -8.864 -8.559 1.00 95.62 187 LEU A N 1
ATOM 1523 C CA . LEU A 1 187 ? 8.798 -10.052 -9.363 1.00 95.62 187 LEU A CA 1
ATOM 1524 C C . LEU A 1 187 ? 9.159 -11.337 -8.621 1.00 95.62 187 LEU A C 1
ATOM 1526 O O . LEU A 1 187 ? 8.332 -12.244 -8.528 1.00 95.62 187 LEU A O 1
ATOM 1530 N N . TYR A 1 188 ? 10.360 -11.389 -8.045 1.00 93.81 188 TYR A N 1
ATOM 1531 C CA . TYR A 1 188 ? 10.834 -12.533 -7.276 1.00 93.81 188 TYR A CA 1
ATOM 1532 C C . TYR A 1 188 ? 9.879 -12.868 -6.121 1.00 93.81 188 TYR A C 1
ATOM 1534 O O . TYR A 1 188 ? 9.429 -14.009 -5.996 1.00 93.81 188 TYR A O 1
ATOM 1542 N N . ARG A 1 189 ? 9.497 -11.870 -5.311 1.00 91.75 189 ARG A N 1
ATOM 1543 C CA . ARG A 1 189 ? 8.549 -12.070 -4.202 1.00 91.75 189 ARG A CA 1
ATOM 1544 C C . ARG A 1 189 ? 7.155 -12.456 -4.687 1.00 91.75 189 ARG A C 1
ATOM 1546 O O . ARG A 1 189 ? 6.540 -13.339 -4.096 1.00 91.75 189 ARG A O 1
ATOM 1553 N N . ALA A 1 190 ? 6.657 -11.837 -5.757 1.00 92.19 190 ALA A N 1
ATOM 1554 C CA . ALA A 1 190 ? 5.348 -12.164 -6.318 1.00 92.19 190 ALA A CA 1
ATOM 1555 C C . ALA A 1 190 ? 5.276 -13.631 -6.770 1.00 92.19 190 ALA A C 1
ATOM 1557 O O . ALA A 1 190 ? 4.317 -14.322 -6.432 1.00 92.19 190 ALA A O 1
ATOM 1558 N N . ILE A 1 191 ? 6.305 -14.125 -7.469 1.00 91.06 191 ILE A N 1
ATOM 1559 C CA . ILE A 1 191 ? 6.389 -15.525 -7.913 1.00 91.06 191 ILE A CA 1
ATOM 1560 C C . ILE A 1 191 ? 6.409 -16.474 -6.714 1.00 91.06 191 ILE A C 1
ATOM 1562 O O . ILE A 1 191 ? 5.648 -17.439 -6.691 1.00 91.06 191 ILE A O 1
ATOM 1566 N N . ARG A 1 192 ? 7.229 -16.182 -5.697 1.00 89.81 192 ARG A N 1
ATOM 1567 C CA . ARG A 1 192 ? 7.313 -17.002 -4.478 1.00 89.81 192 ARG A CA 1
ATOM 1568 C C . ARG A 1 192 ? 5.956 -17.137 -3.790 1.00 89.81 192 ARG A C 1
ATOM 1570 O O . ARG A 1 192 ? 5.562 -18.240 -3.436 1.00 89.81 192 ARG A O 1
ATOM 1577 N N . VAL A 1 193 ? 5.221 -16.034 -3.657 1.00 86.56 193 VAL A N 1
ATOM 1578 C CA . VAL A 1 193 ? 3.892 -16.038 -3.033 1.00 86.56 193 VAL A CA 1
ATOM 1579 C C . VAL A 1 193 ? 2.855 -16.797 -3.871 1.00 86.56 193 VAL A C 1
ATOM 1581 O O . VAL A 1 193 ? 2.003 -17.484 -3.309 1.00 86.56 193 VAL A O 1
ATOM 1584 N N . ILE A 1 194 ? 2.918 -16.713 -5.204 1.00 85.88 194 ILE A N 1
ATOM 1585 C CA . ILE A 1 194 ? 2.053 -17.512 -6.090 1.00 85.88 194 ILE A CA 1
ATOM 1586 C C . ILE A 1 194 ? 2.320 -19.008 -5.870 1.00 85.88 194 ILE A C 1
ATOM 1588 O O . ILE A 1 194 ? 1.391 -19.751 -5.572 1.00 85.88 194 ILE A O 1
ATOM 1592 N N . GLN A 1 195 ? 3.590 -19.422 -5.897 1.00 83.31 195 GLN A N 1
ATOM 1593 C CA . GLN A 1 195 ? 3.991 -20.819 -5.696 1.00 83.31 195 GLN A CA 1
ATOM 1594 C C . GLN A 1 195 ? 3.574 -21.365 -4.323 1.00 83.31 195 GLN A C 1
ATOM 1596 O O . GLN A 1 195 ? 3.096 -22.493 -4.224 1.00 83.31 195 GLN A O 1
ATOM 1601 N N . SER A 1 196 ? 3.720 -20.567 -3.259 1.00 78.75 196 SER A N 1
ATOM 1602 C CA . SER A 1 196 ? 3.290 -20.973 -1.916 1.00 78.75 196 SER A CA 1
ATOM 1603 C C . SER A 1 196 ? 1.779 -21.217 -1.828 1.00 78.75 196 SER A C 1
ATOM 1605 O O . SER A 1 196 ? 1.352 -22.123 -1.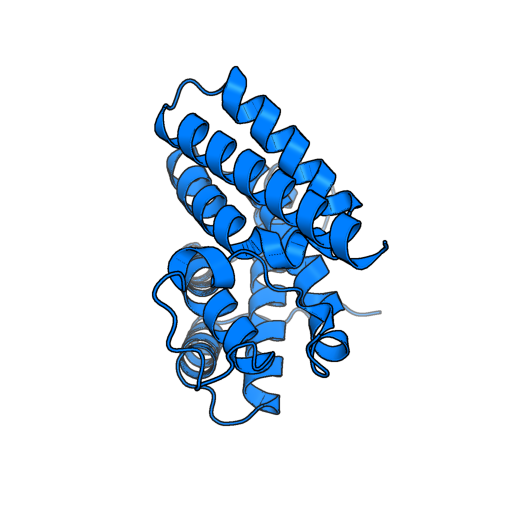116 1.00 78.75 196 SER A O 1
ATOM 1607 N N . ASN A 1 197 ? 0.959 -20.454 -2.558 1.00 70.94 197 ASN A N 1
ATOM 1608 C CA . ASN A 1 197 ? -0.488 -20.678 -2.585 1.00 70.94 197 ASN A CA 1
ATOM 1609 C C . ASN A 1 197 ? -0.862 -21.979 -3.305 1.00 70.94 197 ASN A C 1
ATOM 1611 O O . ASN A 1 197 ? -1.733 -22.697 -2.816 1.00 70.94 197 ASN A O 1
ATOM 1615 N N . ASP A 1 198 ? -0.184 -22.307 -4.407 1.00 65.69 198 ASP A N 1
ATOM 1616 C CA . ASP A 1 198 ? -0.452 -23.533 -5.168 1.00 65.69 198 ASP A CA 1
ATOM 1617 C C . ASP A 1 198 ? -0.117 -24.789 -4.345 1.00 65.69 198 ASP A C 1
ATOM 1619 O O . ASP A 1 198 ? -0.902 -25.734 -4.312 1.00 65.69 198 ASP A O 1
ATOM 1623 N N . SER A 1 199 ? 0.981 -24.764 -3.575 1.00 60.22 199 SER A N 1
ATOM 1624 C CA . SER A 1 199 ? 1.365 -25.871 -2.680 1.00 60.22 199 SER A CA 1
ATOM 1625 C C . SER A 1 199 ? 0.405 -26.130 -1.511 1.00 60.22 199 SER A C 1
ATOM 1627 O O . SER A 1 199 ? 0.485 -27.174 -0.876 1.00 60.22 199 SER A O 1
ATOM 1629 N N . HIS A 1 200 ? -0.493 -25.190 -1.199 1.00 54.50 200 HIS A N 1
ATOM 1630 C CA . HIS A 1 200 ? -1.530 -25.372 -0.176 1.00 54.50 200 HIS A CA 1
ATOM 1631 C C . HIS A 1 200 ? -2.849 -25.929 -0.740 1.00 54.50 200 HIS A C 1
ATOM 1633 O O . HIS A 1 200 ? -3.758 -26.209 0.042 1.00 54.50 200 HIS A O 1
ATOM 1639 N N . MET A 1 201 ? -2.984 -26.047 -2.067 1.00 46.91 201 MET A N 1
ATOM 1640 C CA . MET A 1 201 ? -4.181 -26.584 -2.733 1.00 46.91 201 MET A CA 1
ATOM 1641 C C . MET A 1 201 ? -4.035 -28.045 -3.185 1.00 46.91 201 MET A C 1
ATOM 1643 O O . MET A 1 201 ? -5.034 -28.646 -3.579 1.00 46.91 201 MET A O 1
ATOM 1647 N N . THR A 1 202 ? -2.822 -28.597 -3.126 1.00 41.16 202 THR A N 1
ATOM 1648 C CA . THR A 1 202 ? -2.498 -30.022 -3.316 1.00 41.16 202 THR A CA 1
ATOM 1649 C C . THR A 1 202 ? -2.401 -30.738 -1.982 1.00 41.16 202 THR A C 1
ATOM 1651 O O . THR A 1 202 ? -2.952 -31.853 -1.876 1.00 41.16 202 THR A O 1
#

Organism: Euroglyphus maynei (NCBI:txid6958)